Protein AF-A0A377JKM5-F1 (afdb_monomer)

pLDDT: mean 86.17, std 7.57, range [57.31, 95.38]

Secondary structure (DSSP, 8-state):
-B---HHHHHHHHTT---EEEEEE-SSS-EEEEEEEEEEEEEEEETTEEEEEEEEETTHHHHHH-EEEEEEPTT-BHHHHHHHHHTT-TTSEEEEE-----PBPSS-EEEEEEHHHHHHHHHHHTTEEEEEETTEEEEEETT--S-S-PEEEETTTTEEEEEEEETTEEEEEEE--TT--TT-EEEEE-SSGGG-EEEE-----EEE-TTT--EEE-

Solvent-accessible surface area (backbone atoms only — not comparable to full-atom values): 12436 Å² total; per-residue (Å²): 89,72,69,70,56,67,69,61,50,49,39,50,72,70,55,74,56,54,64,51,73,48,64,48,62,96,80,68,72,37,71,74,45,41,28,34,54,77,43,76,48,80,48,75,59,91,93,44,44,41,43,47,76,46,65,38,47,42,49,64,46,58,74,69,18,53,40,80,50,72,45,56,52,60,45,32,55,59,56,51,51,57,57,48,46,67,49,23,85,84,45,45,88,48,62,74,55,69,86,54,76,58,52,34,92,49,61,45,77,43,75,47,48,34,54,62,52,50,51,54,52,24,61,77,46,57,26,48,71,50,58,54,76,36,17,42,33,30,37,34,69,93,54,59,78,40,89,72,55,49,68,41,20,70,89,67,36,38,46,81,74,74,42,84,52,102,91,45,80,46,52,37,25,48,63,55,69,85,70,48,74,34,23,31,31,32,36,50,54,94,54,66,91,66,45,47,77,46,69,33,83,67,75,47,78,50,68,42,89,87,78,73,52,42,34,32,61

Organism: Haemophilus parainfluenzae (NCBI:txid729)

Mean predicted aligned error: 7.88 Å

Structure (mmCIF, N/CA/C/O backbone):
data_AF-A0A377JKM5-F1
#
_entry.id   AF-A0A377JKM5-F1
#
loop_
_atom_site.group_PDB
_atom_site.id
_atom_site.type_symbol
_atom_site.label_atom_id
_atom_site.label_alt_id
_atom_site.label_comp_id
_atom_site.label_asym_id
_atom_site.label_entity_id
_atom_site.label_seq_id
_atom_site.pdbx_PDB_ins_code
_atom_site.Cartn_x
_atom_site.Cartn_y
_atom_site.Cartn_z
_atom_site.occupancy
_atom_site.B_iso_or_equiv
_atom_site.auth_seq_id
_atom_site.auth_comp_id
_atom_site.auth_asym_id
_atom_site.auth_atom_id
_atom_site.pdbx_PDB_model_num
ATOM 1 N N . MET A 1 1 ? 21.347 3.610 -8.003 1.00 66.44 1 MET A N 1
ATOM 2 C CA . MET A 1 1 ? 21.739 4.832 -8.747 1.00 66.44 1 MET A CA 1
ATOM 3 C C . MET A 1 1 ? 23.241 4.822 -8.949 1.00 66.44 1 MET A C 1
ATOM 5 O O . MET A 1 1 ? 23.950 4.482 -8.006 1.00 66.44 1 MET A O 1
ATOM 9 N N . TRP A 1 2 ? 23.698 5.193 -10.143 1.00 60.84 2 TRP A N 1
ATOM 10 C CA . TRP A 1 2 ? 25.114 5.203 -10.512 1.00 60.84 2 TRP A CA 1
ATOM 11 C C . TRP A 1 2 ? 25.638 6.640 -10.577 1.00 60.84 2 TRP A C 1
ATOM 13 O O . TRP A 1 2 ? 24.962 7.512 -11.119 1.00 60.84 2 TRP A O 1
ATOM 23 N N . ASN A 1 3 ? 26.827 6.874 -10.016 1.00 58.19 3 ASN A N 1
ATOM 24 C CA . ASN A 1 3 ? 27.621 8.098 -10.196 1.00 58.19 3 ASN A CA 1
ATOM 25 C C . ASN A 1 3 ? 26.894 9.426 -9.894 1.00 58.19 3 ASN A C 1
ATOM 27 O O . ASN A 1 3 ? 27.039 10.410 -10.621 1.00 58.19 3 ASN A O 1
ATOM 31 N N . LEU A 1 4 ? 26.149 9.490 -8.781 1.00 68.50 4 LEU A N 1
ATOM 32 C CA . LEU A 1 4 ? 25.688 10.778 -8.248 1.00 68.50 4 LEU A CA 1
ATOM 33 C C . LEU A 1 4 ? 26.889 11.689 -7.935 1.00 68.50 4 LEU A C 1
ATOM 35 O O . LEU A 1 4 ? 27.938 11.222 -7.487 1.00 68.50 4 LEU A O 1
ATOM 39 N N . ASN A 1 5 ? 26.714 13.002 -8.102 1.00 75.75 5 ASN A N 1
ATOM 40 C CA . ASN A 1 5 ? 27.724 13.971 -7.676 1.00 75.75 5 ASN A CA 1
ATOM 41 C C . ASN A 1 5 ? 28.010 13.827 -6.164 1.00 75.75 5 ASN A C 1
ATOM 43 O O . ASN A 1 5 ? 27.102 13.571 -5.367 1.00 75.75 5 ASN A O 1
ATOM 47 N N . ARG A 1 6 ? 29.276 14.018 -5.777 1.00 72.75 6 ARG A N 1
ATOM 48 C CA . ARG A 1 6 ? 29.790 13.893 -4.406 1.00 72.75 6 ARG A CA 1
ATOM 49 C C . ARG A 1 6 ? 29.013 14.746 -3.407 1.00 72.75 6 ARG A C 1
ATOM 51 O O . ARG A 1 6 ? 28.772 14.281 -2.300 1.00 72.75 6 ARG A O 1
ATOM 58 N N . ASP A 1 7 ? 28.570 15.936 -3.802 1.00 77.06 7 ASP A N 1
ATOM 59 C CA . ASP A 1 7 ? 27.794 16.819 -2.923 1.00 77.06 7 ASP A CA 1
ATOM 60 C C . ASP A 1 7 ? 26.421 16.225 -2.579 1.00 77.06 7 ASP A C 1
ATOM 62 O O . ASP A 1 7 ? 26.041 16.181 -1.411 1.00 77.06 7 ASP A O 1
ATOM 66 N N . HIS A 1 8 ? 25.715 15.665 -3.565 1.00 75.94 8 HIS A N 1
ATOM 67 C CA . HIS A 1 8 ? 24.435 14.989 -3.334 1.00 75.94 8 HIS A CA 1
ATOM 68 C C . HIS A 1 8 ? 24.610 13.674 -2.565 1.00 75.94 8 HIS A C 1
ATOM 70 O O . HIS A 1 8 ? 23.781 13.335 -1.722 1.00 75.94 8 HIS A O 1
ATOM 76 N N . ILE A 1 9 ? 25.704 12.943 -2.812 1.00 72.88 9 ILE A N 1
ATOM 77 C CA . ILE A 1 9 ? 26.080 11.771 -2.009 1.00 72.88 9 ILE A CA 1
ATOM 78 C C . ILE A 1 9 ? 26.263 12.170 -0.543 1.00 72.88 9 ILE A C 1
ATOM 80 O O . ILE A 1 9 ? 25.699 11.524 0.339 1.00 72.88 9 ILE A O 1
ATOM 84 N N . ASN A 1 10 ? 27.008 13.244 -0.282 1.00 75.88 10 ASN A N 1
ATOM 85 C CA . ASN A 1 10 ? 27.261 13.719 1.072 1.00 75.88 10 ASN A CA 1
ATOM 86 C C . ASN A 1 10 ? 25.966 14.157 1.763 1.00 75.88 10 ASN A C 1
ATOM 88 O O . ASN A 1 10 ? 25.765 13.785 2.913 1.00 75.88 10 ASN A O 1
ATOM 92 N N . GLN A 1 11 ? 25.062 14.842 1.057 1.00 78.00 11 GLN A N 1
ATOM 93 C CA . GLN A 1 11 ? 23.746 15.239 1.580 1.00 78.00 11 GLN A CA 1
ATOM 94 C C . GLN A 1 11 ? 22.815 14.045 1.878 1.00 78.00 11 GLN A C 1
ATOM 96 O O . GLN A 1 11 ? 22.019 14.062 2.818 1.00 78.00 11 GLN A O 1
ATOM 101 N N . LEU A 1 12 ? 22.895 12.976 1.082 1.00 77.19 12 LEU A N 1
ATOM 102 C CA . LEU A 1 12 ? 22.153 11.736 1.335 1.00 77.19 12 LEU A CA 1
ATOM 103 C C . LEU A 1 12 ? 22.725 10.950 2.520 1.00 77.19 12 LEU A C 1
ATOM 105 O O . LEU A 1 12 ? 21.970 10.327 3.268 1.00 77.19 12 LEU A O 1
ATOM 109 N N . LEU A 1 13 ? 24.049 10.972 2.699 1.00 75.19 13 LEU A N 1
ATOM 110 C CA . LEU A 1 13 ? 24.725 10.338 3.832 1.00 75.19 13 LEU A CA 1
ATOM 111 C C . LEU A 1 13 ? 24.554 11.126 5.138 1.00 75.19 13 LEU A C 1
ATOM 113 O O . LEU A 1 13 ? 24.431 10.510 6.195 1.00 75.19 13 LEU A O 1
ATOM 117 N N . SER A 1 14 ? 24.504 12.460 5.077 1.00 78.56 14 SER A N 1
ATOM 118 C CA . SER A 1 14 ? 24.250 13.337 6.231 1.00 78.56 14 SER A CA 1
ATOM 119 C C . SER A 1 14 ? 22.798 13.292 6.721 1.00 78.56 14 SER A C 1
ATOM 121 O O . SER A 1 14 ? 22.494 13.877 7.758 1.00 78.56 14 SER A O 1
ATOM 123 N N . GLN A 1 15 ? 21.914 12.560 6.028 1.00 73.56 15 GLN A N 1
ATOM 124 C CA . GLN A 1 15 ? 20.472 12.480 6.301 1.00 73.56 15 GLN A CA 1
ATOM 125 C C . GLN A 1 15 ? 19.734 13.822 6.160 1.00 73.56 15 GLN A C 1
ATOM 127 O O . GLN A 1 15 ? 18.669 14.020 6.760 1.00 73.56 15 GLN A O 1
ATOM 132 N N . ASP A 1 16 ? 20.264 14.733 5.339 1.00 75.25 16 ASP A N 1
ATOM 133 C CA . ASP A 1 16 ? 19.591 15.997 5.023 1.00 75.25 16 ASP A CA 1
ATOM 134 C C . ASP A 1 16 ? 18.329 15.745 4.183 1.00 75.25 16 ASP A C 1
ATOM 136 O O . ASP A 1 16 ? 17.301 16.408 4.357 1.00 75.25 16 ASP A O 1
ATOM 140 N N . TYR A 1 17 ? 18.358 14.708 3.341 1.00 76.12 17 TYR A N 1
ATOM 141 C CA . TYR A 1 17 ? 17.184 14.197 2.640 1.00 76.12 17 TYR A CA 1
ATOM 142 C C . TYR A 1 17 ? 16.498 13.088 3.434 1.00 76.12 17 TYR A C 1
ATOM 144 O O . TYR A 1 17 ? 17.094 12.063 3.756 1.00 76.12 17 TYR A O 1
ATOM 152 N N . LYS A 1 18 ? 15.205 13.282 3.713 1.00 77.12 18 LYS A N 1
ATOM 153 C CA . LYS A 1 18 ? 14.391 12.341 4.505 1.00 77.12 18 LYS A CA 1
ATOM 154 C C . LYS A 1 18 ? 13.312 11.631 3.699 1.00 77.12 18 LYS A C 1
ATOM 156 O O . LYS A 1 18 ? 12.730 10.677 4.197 1.00 77.12 18 LYS A O 1
ATOM 161 N N . LYS A 1 19 ? 13.043 12.092 2.477 1.00 80.81 19 LYS A N 1
ATOM 162 C CA . LYS A 1 19 ? 11.979 11.584 1.611 1.00 80.81 19 LYS A CA 1
ATOM 163 C C . LYS A 1 19 ? 12.478 11.376 0.194 1.00 80.81 19 LYS A C 1
ATOM 165 O O . LYS A 1 19 ? 13.366 12.095 -0.257 1.00 80.81 19 LYS A O 1
ATOM 170 N N . VAL A 1 20 ? 11.854 10.435 -0.500 1.00 85.44 20 VAL A N 1
ATOM 171 C CA . VAL A 1 20 ? 12.037 10.207 -1.931 1.00 85.44 20 VAL A CA 1
ATOM 172 C C . VAL A 1 20 ? 10.674 10.025 -2.589 1.00 85.44 20 VAL A C 1
ATOM 174 O O . VAL A 1 20 ? 9.751 9.487 -1.975 1.00 85.44 20 VAL A O 1
ATOM 177 N N . ALA A 1 21 ? 10.562 10.467 -3.835 1.00 86.62 21 ALA A N 1
ATOM 178 C CA . ALA A 1 21 ? 9.456 10.141 -4.719 1.00 86.62 21 ALA A CA 1
ATOM 179 C C . ALA A 1 21 ? 10.026 9.567 -6.018 1.00 86.62 21 ALA A C 1
ATOM 181 O O . ALA A 1 21 ? 11.055 10.043 -6.506 1.00 86.62 21 ALA A O 1
ATOM 182 N N . LEU A 1 22 ? 9.378 8.536 -6.550 1.00 86.94 22 LEU A N 1
ATOM 183 C CA . LEU A 1 22 ? 9.736 7.898 -7.807 1.00 86.94 22 LEU A CA 1
ATOM 184 C C . LEU A 1 22 ? 8.598 8.103 -8.802 1.00 86.94 22 LEU A C 1
ATOM 186 O O . LEU A 1 22 ? 7.484 7.619 -8.592 1.00 86.94 22 LEU A O 1
ATOM 190 N N . SER A 1 23 ? 8.917 8.789 -9.896 1.00 87.94 23 SER A N 1
ATOM 191 C CA . SER A 1 23 ? 8.019 8.967 -11.031 1.00 87.94 23 SER A CA 1
ATOM 192 C C . SER A 1 23 ? 8.583 8.283 -12.261 1.00 87.94 23 SER A C 1
ATOM 194 O O . SER A 1 23 ? 9.760 8.443 -12.579 1.00 87.94 23 SER A O 1
ATOM 196 N N . VAL A 1 24 ? 7.736 7.522 -12.943 1.00 86.44 24 VAL A N 1
ATOM 197 C CA . VAL A 1 24 ? 8.099 6.712 -14.106 1.00 86.44 24 VAL A CA 1
ATOM 198 C C . VAL A 1 24 ? 7.005 6.785 -15.166 1.00 86.44 24 VAL A C 1
ATOM 200 O O . VAL A 1 24 ? 5.847 7.079 -14.872 1.00 86.44 24 VAL A O 1
ATOM 203 N N . GLY A 1 25 ? 7.378 6.520 -16.412 1.00 83.25 25 GLY A N 1
ATOM 204 C CA . GLY A 1 25 ? 6.456 6.466 -17.537 1.00 83.25 25 GLY A CA 1
ATOM 205 C C . GLY A 1 25 ? 7.200 6.489 -18.865 1.00 83.25 25 GLY A C 1
ATOM 206 O O . GLY A 1 25 ? 8.335 6.954 -18.937 1.00 83.25 25 GLY A O 1
ATOM 207 N N . TYR A 1 26 ? 6.562 5.969 -19.911 1.00 79.19 26 TYR A N 1
ATOM 208 C CA . TYR A 1 26 ? 7.154 5.887 -21.251 1.00 79.19 26 TYR A CA 1
ATOM 209 C C . TYR A 1 26 ? 7.055 7.202 -22.047 1.00 79.19 26 TYR A C 1
ATOM 211 O O . TYR A 1 26 ? 7.769 7.376 -23.029 1.00 79.19 26 TYR A O 1
ATOM 219 N N . GLY A 1 27 ? 6.198 8.137 -21.622 1.00 81.06 27 GLY A N 1
ATOM 220 C CA . GLY A 1 27 ? 6.054 9.464 -22.232 1.00 81.06 27 GLY A CA 1
ATOM 221 C C . GLY A 1 27 ? 5.711 10.525 -21.191 1.00 81.06 27 GLY A C 1
ATOM 222 O O . GLY A 1 27 ? 6.479 11.458 -20.978 1.00 81.06 27 GLY A O 1
ATOM 223 N N . GLU A 1 28 ? 4.597 10.338 -20.480 1.00 83.75 28 GLU A N 1
ATOM 224 C CA . GLU A 1 28 ? 4.266 11.135 -19.296 1.00 83.75 28 GLU A CA 1
ATOM 225 C C . GLU A 1 28 ? 4.720 10.422 -18.025 1.00 83.75 28 GLU A C 1
ATOM 227 O O . GLU A 1 28 ? 4.421 9.244 -17.820 1.00 83.75 28 GLU A O 1
ATOM 232 N N . LEU A 1 29 ? 5.431 11.143 -17.157 1.00 85.38 29 LEU A N 1
ATOM 233 C CA . LEU A 1 29 ? 5.849 10.626 -15.859 1.00 85.38 29 LEU A CA 1
ATOM 234 C C . LEU A 1 29 ? 4.683 10.676 -14.872 1.00 85.38 29 LEU A C 1
ATOM 236 O O . LEU A 1 29 ? 4.095 11.734 -14.644 1.00 85.38 29 LEU A O 1
ATOM 240 N N . ARG A 1 30 ? 4.405 9.546 -14.224 1.00 85.38 30 ARG A N 1
ATOM 241 C CA . ARG A 1 30 ? 3.486 9.455 -13.086 1.00 85.38 30 ARG A CA 1
ATOM 242 C C . ARG A 1 30 ? 4.231 8.951 -11.863 1.00 85.38 30 ARG A C 1
ATOM 244 O O . ARG A 1 30 ? 5.094 8.083 -11.975 1.00 85.38 30 ARG A O 1
ATOM 251 N N . GLN A 1 31 ? 3.910 9.511 -10.703 1.00 86.19 31 GLN A N 1
ATOM 252 C CA . GLN A 1 31 ? 4.476 9.053 -9.440 1.00 86.19 31 GLN A CA 1
ATOM 253 C C . GLN A 1 31 ? 3.887 7.685 -9.091 1.00 86.19 31 GLN A C 1
ATOM 255 O O . GLN A 1 31 ? 2.671 7.556 -9.022 1.00 86.19 31 GLN A O 1
ATOM 260 N N . ILE A 1 32 ? 4.750 6.692 -8.874 1.00 85.50 32 ILE A N 1
ATOM 261 C CA . ILE A 1 32 ? 4.362 5.329 -8.462 1.00 85.50 32 ILE A CA 1
ATOM 262 C C . ILE A 1 32 ? 4.750 5.018 -7.014 1.00 85.50 32 ILE A C 1
ATOM 264 O O . ILE A 1 32 ? 4.415 3.961 -6.492 1.00 85.50 32 ILE A O 1
ATOM 268 N N . TYR A 1 33 ? 5.534 5.899 -6.388 1.00 84.50 33 TYR A N 1
ATOM 269 C CA . TYR A 1 33 ? 5.958 5.744 -5.005 1.00 84.50 33 TYR A CA 1
ATOM 270 C C . TYR A 1 33 ? 6.359 7.090 -4.408 1.00 84.50 33 TYR A C 1
ATOM 272 O O . TYR A 1 33 ? 7.112 7.850 -5.024 1.00 84.50 33 TYR A O 1
ATOM 280 N N . ALA A 1 34 ? 5.949 7.342 -3.170 1.00 84.81 34 ALA A N 1
ATOM 281 C CA . ALA A 1 34 ? 6.565 8.335 -2.301 1.00 84.81 34 ALA A CA 1
ATOM 282 C C . ALA A 1 34 ? 6.698 7.797 -0.874 1.00 84.81 34 ALA A C 1
ATOM 284 O O . ALA A 1 34 ? 5.786 7.169 -0.348 1.00 84.81 34 ALA A O 1
ATOM 285 N N . GLY A 1 35 ? 7.826 8.070 -0.219 1.00 82.06 35 GLY A N 1
ATOM 286 C CA . GLY A 1 35 ? 8.040 7.605 1.149 1.00 82.06 35 GLY A CA 1
ATOM 287 C C . GLY A 1 35 ? 9.281 8.178 1.816 1.00 82.06 35 GLY A C 1
ATOM 288 O O . GLY A 1 35 ? 9.994 9.011 1.250 1.00 82.06 35 GLY A O 1
ATOM 289 N N . ASP A 1 36 ? 9.532 7.730 3.044 1.00 83.25 36 ASP A N 1
ATOM 290 C CA . ASP A 1 36 ? 10.696 8.143 3.820 1.00 83.25 36 ASP A CA 1
ATOM 291 C C . ASP A 1 36 ? 11.914 7.275 3.458 1.00 83.25 36 ASP A C 1
ATOM 293 O O . ASP A 1 36 ? 11.801 6.060 3.260 1.00 83.25 36 ASP A O 1
ATOM 297 N N . ILE A 1 37 ? 13.097 7.890 3.395 1.00 85.75 37 ILE A N 1
ATOM 298 C CA . ILE A 1 37 ? 14.365 7.169 3.226 1.00 85.75 37 ILE A CA 1
ATOM 299 C C . ILE A 1 37 ? 14.728 6.563 4.582 1.00 85.75 37 ILE A C 1
ATOM 301 O O . ILE A 1 37 ? 14.973 7.287 5.548 1.00 85.75 37 ILE A O 1
ATOM 305 N N . THR A 1 38 ? 14.758 5.234 4.672 1.00 82.56 38 THR A N 1
ATOM 306 C CA . THR A 1 38 ? 15.074 4.524 5.921 1.00 82.56 38 THR A CA 1
ATOM 307 C C . THR A 1 38 ? 16.546 4.159 6.016 1.00 82.56 38 THR A C 1
ATOM 309 O O . THR A 1 38 ? 17.098 4.107 7.116 1.00 82.56 38 THR A O 1
ATOM 312 N N . LYS A 1 39 ? 17.198 3.895 4.878 1.00 83.94 39 LYS A N 1
ATOM 313 C CA . LYS A 1 39 ? 18.618 3.554 4.846 1.00 83.94 39 LYS A CA 1
ATOM 314 C C . LYS A 1 39 ? 19.263 3.988 3.540 1.00 83.94 39 LYS A C 1
ATOM 316 O O . LYS A 1 39 ? 18.742 3.726 2.462 1.00 83.94 39 LYS A O 1
ATOM 321 N N . THR A 1 40 ? 20.454 4.555 3.659 1.00 85.81 40 THR A N 1
ATOM 322 C CA . THR A 1 40 ? 21.322 4.911 2.536 1.00 85.81 40 THR A CA 1
ATOM 323 C C . THR A 1 40 ? 22.567 4.035 2.599 1.00 85.81 40 THR A C 1
ATOM 325 O O . THR A 1 40 ? 23.220 3.964 3.642 1.00 85.81 40 THR A O 1
ATOM 328 N N . ARG A 1 41 ? 22.904 3.343 1.508 1.00 85.25 41 ARG A N 1
ATOM 329 C CA . ARG A 1 41 ? 24.139 2.555 1.389 1.00 85.25 41 ARG A CA 1
ATOM 330 C C . ARG A 1 41 ? 24.892 2.951 0.132 1.00 85.25 41 ARG A C 1
ATOM 332 O O . ARG A 1 41 ? 24.286 3.105 -0.925 1.00 85.25 41 ARG A O 1
ATOM 339 N N . ILE A 1 42 ? 26.210 3.050 0.244 1.00 83.50 42 ILE A N 1
ATOM 340 C CA . ILE A 1 42 ? 27.098 3.284 -0.893 1.00 83.50 42 ILE A CA 1
ATOM 341 C C . ILE A 1 42 ? 28.116 2.167 -0.932 1.00 83.50 42 ILE A C 1
ATOM 343 O O . ILE A 1 42 ? 28.734 1.846 0.082 1.00 83.50 42 ILE A O 1
ATOM 347 N N . GLN A 1 43 ? 28.263 1.576 -2.106 1.00 85.38 43 GLN A N 1
ATOM 348 C CA . GLN A 1 43 ? 29.247 0.546 -2.378 1.00 85.38 43 GLN A CA 1
ATOM 349 C C . GLN A 1 43 ? 30.052 0.967 -3.598 1.00 85.38 43 GLN A C 1
ATOM 351 O O . GLN A 1 43 ? 29.537 1.637 -4.491 1.00 85.38 43 GLN A O 1
ATOM 356 N N . ARG A 1 44 ? 31.336 0.625 -3.609 1.00 82.81 44 ARG A N 1
ATOM 357 C CA . ARG A 1 44 ? 32.194 0.851 -4.768 1.00 82.81 44 ARG A CA 1
ATOM 358 C C . ARG A 1 44 ? 32.264 -0.444 -5.562 1.00 82.81 44 ARG A C 1
ATOM 360 O O . ARG A 1 44 ? 32.722 -1.450 -5.026 1.00 82.81 44 ARG A O 1
ATOM 367 N N . GLU A 1 45 ? 31.858 -0.394 -6.821 1.00 84.06 45 GLU A N 1
ATOM 368 C CA . GLU A 1 45 ? 31.944 -1.510 -7.759 1.00 84.06 45 GLU A CA 1
ATOM 369 C C . GLU A 1 45 ? 32.927 -1.128 -8.869 1.00 84.06 45 GLU A C 1
ATOM 371 O O . GLU A 1 45 ? 32.635 -0.340 -9.762 1.00 84.06 45 GLU A O 1
ATOM 376 N N . GLY A 1 46 ? 34.163 -1.626 -8.757 1.00 84.62 46 GLY A N 1
ATOM 377 C CA . GLY A 1 46 ? 35.251 -1.259 -9.663 1.00 84.62 46 GLY A CA 1
ATOM 378 C C . GLY A 1 46 ? 35.614 0.232 -9.588 1.00 84.62 46 GLY A C 1
ATOM 379 O O .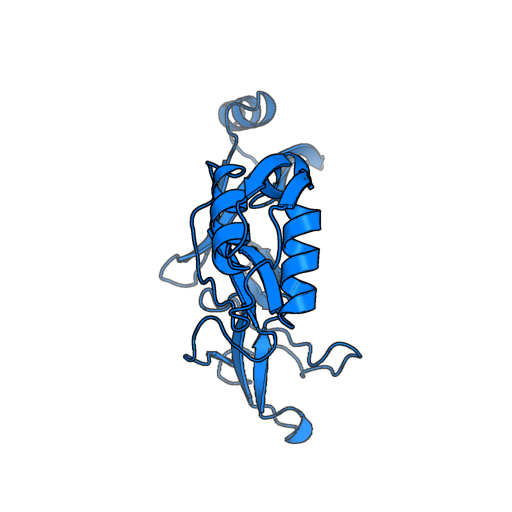 GLY A 1 46 ? 36.147 0.717 -8.579 1.00 84.62 46 GLY A O 1
ATOM 380 N N . LEU A 1 47 ? 35.377 0.950 -10.687 1.00 80.69 47 LEU A N 1
ATOM 381 C CA . LEU A 1 47 ? 35.597 2.398 -10.788 1.00 80.69 47 LEU A CA 1
ATOM 382 C C . LEU A 1 47 ? 34.355 3.217 -10.421 1.00 80.69 47 LEU A C 1
ATOM 384 O O . LEU A 1 47 ? 34.481 4.421 -10.201 1.00 80.69 47 LEU A O 1
ATOM 388 N N . ASP A 1 48 ? 33.200 2.570 -10.298 1.00 78.56 48 ASP A N 1
ATOM 389 C CA . ASP A 1 48 ? 31.921 3.227 -10.088 1.00 78.56 48 ASP A CA 1
ATOM 390 C C . ASP A 1 48 ? 31.469 3.171 -8.626 1.00 78.56 48 ASP A C 1
ATOM 392 O O . ASP A 1 48 ? 31.870 2.309 -7.835 1.00 78.56 48 ASP A O 1
ATOM 396 N N . PHE A 1 49 ? 30.596 4.112 -8.266 1.00 77.69 49 PHE A N 1
ATOM 397 C CA . PHE A 1 49 ? 29.904 4.121 -6.981 1.00 77.69 49 PHE A CA 1
ATOM 398 C C . PHE A 1 49 ? 28.417 3.817 -7.175 1.00 77.69 49 PHE A C 1
ATOM 400 O O . PHE A 1 49 ? 27.707 4.528 -7.893 1.00 77.69 49 PHE A O 1
ATOM 407 N N . VAL A 1 50 ? 27.944 2.792 -6.467 1.00 81.50 50 VAL A N 1
ATOM 408 C CA . VAL A 1 50 ? 26.552 2.346 -6.444 1.00 81.50 50 VAL A CA 1
ATOM 409 C C . VAL A 1 50 ? 25.888 2.825 -5.162 1.00 81.50 50 VAL A C 1
ATOM 411 O O . VAL A 1 50 ? 26.218 2.393 -4.056 1.00 81.50 50 VAL A O 1
ATOM 414 N N . LEU A 1 51 ? 24.914 3.718 -5.320 1.00 82.81 51 LEU A N 1
ATOM 415 C CA . LEU A 1 51 ? 24.044 4.186 -4.248 1.00 82.81 51 LEU A CA 1
ATOM 416 C C . LEU A 1 51 ? 22.755 3.356 -4.223 1.00 82.81 51 LEU A C 1
ATOM 418 O O . LEU A 1 51 ? 22.015 3.314 -5.214 1.00 82.81 51 LEU A O 1
ATOM 422 N N . THR A 1 52 ? 22.467 2.762 -3.066 1.00 85.38 52 THR A N 1
ATOM 423 C CA . THR A 1 52 ? 21.221 2.047 -2.760 1.00 85.38 52 THR A CA 1
ATOM 424 C C . THR A 1 52 ? 20.452 2.794 -1.676 1.00 85.38 52 THR A C 1
ATOM 426 O O . THR A 1 52 ? 20.987 3.042 -0.593 1.00 85.38 52 THR A O 1
ATOM 429 N N . LEU A 1 53 ? 19.194 3.130 -1.963 1.00 84.81 53 LEU A N 1
ATOM 430 C CA . LEU A 1 53 ? 18.264 3.71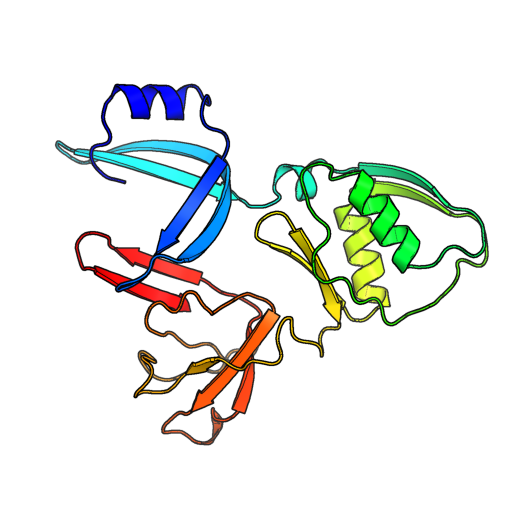6 -1.002 1.00 84.81 53 LEU A CA 1
ATOM 431 C C . LEU A 1 53 ? 17.200 2.678 -0.659 1.00 84.81 53 LEU A C 1
ATOM 433 O O . LEU A 1 53 ? 16.465 2.232 -1.535 1.00 84.81 53 LEU A O 1
ATOM 437 N N . GLU A 1 54 ? 17.112 2.306 0.611 1.00 85.69 54 GLU A N 1
ATOM 438 C CA . GLU A 1 54 ? 15.961 1.578 1.138 1.00 85.69 54 GLU A CA 1
ATOM 439 C C . GLU A 1 54 ? 14.979 2.618 1.665 1.00 85.69 54 GLU A C 1
ATOM 441 O O . GLU A 1 54 ? 15.348 3.489 2.463 1.00 85.69 54 GLU A O 1
ATOM 446 N N . CYS A 1 55 ? 13.742 2.539 1.190 1.00 83.75 55 CYS A N 1
ATOM 447 C CA . CYS A 1 55 ? 12.700 3.498 1.511 1.00 83.75 55 CYS A CA 1
ATOM 448 C C . CYS A 1 55 ? 11.452 2.746 1.968 1.00 83.75 55 CYS A C 1
ATOM 450 O O . CYS A 1 55 ? 11.211 1.615 1.549 1.00 83.75 55 CYS A O 1
ATOM 452 N N . SER A 1 56 ? 10.664 3.378 2.828 1.00 80.25 56 SER A N 1
ATOM 453 C CA . SER A 1 56 ? 9.372 2.853 3.250 1.00 80.25 56 SER A CA 1
ATOM 454 C C . SER A 1 56 ? 8.385 4.000 3.360 1.00 80.25 56 SER A C 1
ATOM 456 O O . SER A 1 56 ? 8.659 5.015 4.004 1.00 80.25 56 SER A O 1
ATOM 458 N N . ASP A 1 57 ? 7.208 3.816 2.777 1.00 75.31 57 ASP A N 1
ATOM 459 C CA . ASP A 1 57 ? 6.094 4.715 3.025 1.00 75.31 57 ASP A CA 1
ATOM 460 C C . ASP A 1 57 ? 5.487 4.432 4.404 1.00 75.31 57 ASP A C 1
ATOM 462 O O . ASP A 1 57 ? 5.491 3.299 4.896 1.00 75.31 57 ASP A O 1
ATOM 466 N N . GLY A 1 58 ? 5.049 5.491 5.080 1.00 68.94 58 GLY A N 1
ATOM 467 C CA . GLY A 1 58 ? 4.388 5.406 6.373 1.00 68.94 58 GLY A CA 1
ATOM 468 C C . GLY A 1 58 ? 5.228 4.793 7.494 1.00 68.94 58 GLY A C 1
ATOM 469 O O . GLY A 1 58 ? 4.659 4.497 8.538 1.00 68.94 58 GLY A O 1
ATOM 470 N N . HIS A 1 59 ? 6.548 4.607 7.352 1.00 74.31 59 HIS A N 1
ATOM 471 C CA . HIS A 1 59 ? 7.359 3.843 8.312 1.00 74.31 59 HIS A CA 1
ATOM 472 C C . HIS A 1 59 ? 7.243 4.369 9.745 1.00 74.31 59 HIS A C 1
ATOM 474 O O . HIS A 1 59 ? 6.976 3.603 10.673 1.00 74.31 59 HIS A O 1
ATOM 480 N N . GLN A 1 60 ? 7.400 5.684 9.936 1.00 74.94 60 GLN A N 1
ATOM 481 C CA . GLN A 1 60 ? 7.250 6.310 11.254 1.00 74.94 60 GLN A CA 1
ATOM 482 C C . GLN A 1 60 ? 5.824 6.148 11.787 1.00 74.94 60 GLN A C 1
ATOM 484 O O . GLN A 1 60 ? 5.628 5.800 12.950 1.00 74.94 60 GLN A O 1
ATOM 489 N N . ALA A 1 61 ? 4.821 6.352 10.933 1.00 78.56 61 ALA A N 1
ATOM 490 C CA . ALA A 1 61 ? 3.422 6.198 11.305 1.00 78.56 61 ALA A CA 1
ATOM 491 C C . ALA A 1 61 ? 3.078 4.744 11.656 1.00 78.56 61 ALA A C 1
ATOM 493 O O . ALA A 1 61 ? 2.367 4.501 12.619 1.00 78.56 61 ALA A O 1
ATOM 494 N N . TYR A 1 62 ? 3.630 3.765 10.954 1.00 82.00 62 TYR A N 1
ATOM 495 C CA . TYR A 1 62 ? 3.398 2.352 11.208 1.00 82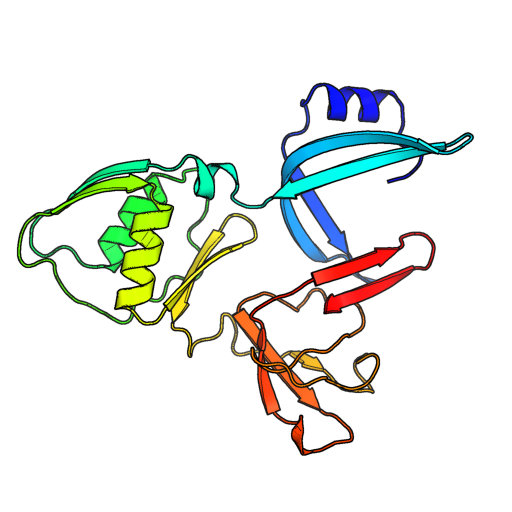.00 62 TYR A CA 1
ATOM 496 C C . TYR A 1 62 ? 4.112 1.871 12.479 1.00 82.00 62 TYR A C 1
ATOM 498 O O . TYR A 1 62 ? 3.523 1.149 13.282 1.00 82.00 62 TYR A O 1
ATOM 506 N N . THR A 1 63 ? 5.370 2.275 12.688 1.00 81.44 63 THR A N 1
ATOM 507 C CA . THR A 1 63 ? 6.223 1.740 13.767 1.00 81.44 63 THR A CA 1
ATOM 508 C C . THR A 1 63 ? 6.145 2.520 15.078 1.00 81.44 63 THR A C 1
ATOM 510 O O . THR A 1 63 ? 6.250 1.911 16.141 1.00 81.44 63 THR A O 1
ATOM 513 N N . GLN A 1 64 ? 5.957 3.842 15.029 1.00 85.31 64 GLN A N 1
ATOM 514 C CA . GLN A 1 64 ? 6.078 4.720 16.202 1.00 85.31 64 GLN A CA 1
ATOM 515 C C . GLN A 1 64 ? 4.735 5.268 16.702 1.00 85.31 64 GLN A C 1
ATOM 517 O O . GLN A 1 64 ? 4.674 5.810 17.808 1.00 85.31 64 GLN A O 1
ATOM 522 N N . SER A 1 65 ? 3.649 5.140 15.930 1.00 88.62 65 SER A N 1
ATOM 523 C CA . SER A 1 65 ? 2.345 5.659 16.351 1.00 88.62 65 SER A CA 1
ATOM 524 C C . SER A 1 65 ? 1.753 4.849 17.505 1.00 88.62 65 SER A C 1
ATOM 526 O O . SER A 1 65 ? 1.697 3.612 17.504 1.00 88.62 65 SER A O 1
ATOM 528 N N . ARG A 1 66 ? 1.296 5.570 18.531 1.00 93.81 66 ARG A N 1
ATOM 529 C CA . ARG A 1 66 ? 0.781 4.969 19.759 1.00 93.81 66 ARG A CA 1
ATOM 530 C C . ARG A 1 66 ? -0.429 5.739 20.263 1.00 93.81 66 ARG A C 1
ATOM 532 O O . ARG A 1 66 ? -0.334 6.924 20.575 1.00 93.81 66 ARG A O 1
ATOM 539 N N . ALA A 1 67 ? -1.547 5.044 20.419 1.00 92.94 67 ALA A N 1
ATOM 540 C CA . ALA A 1 67 ? -2.760 5.609 20.986 1.00 92.94 67 ALA A CA 1
ATOM 541 C C . ALA A 1 67 ? -2.656 5.698 22.516 1.00 92.94 67 ALA A C 1
ATOM 543 O O . ALA A 1 67 ? -2.134 4.783 23.166 1.00 92.94 67 ALA A O 1
ATOM 544 N N . LYS A 1 68 ? -3.149 6.807 23.079 1.00 92.56 68 LYS A N 1
ATOM 545 C CA . LYS A 1 68 ? -3.314 7.047 24.525 1.00 92.56 68 LYS A CA 1
ATOM 546 C C . LYS A 1 68 ? -4.556 7.910 24.777 1.00 92.56 68 LYS A C 1
ATOM 548 O O . LYS A 1 68 ? -4.465 8.995 25.339 1.00 92.56 68 LYS A O 1
ATOM 553 N N . THR A 1 69 ? -5.703 7.464 24.290 1.00 92.31 69 THR A N 1
ATOM 554 C CA . THR A 1 69 ? -6.948 8.249 24.290 1.00 92.31 69 THR A CA 1
ATOM 555 C C . THR A 1 69 ? -8.106 7.404 24.796 1.00 92.31 69 THR A C 1
ATOM 557 O O . THR A 1 69 ? -8.070 6.174 24.722 1.00 92.31 69 THR A O 1
ATOM 560 N N . THR A 1 70 ? -9.132 8.052 25.333 1.00 92.69 70 THR A N 1
ATOM 561 C CA . THR A 1 70 ? -10.298 7.379 25.906 1.00 92.69 70 THR A CA 1
ATOM 562 C C . THR A 1 70 ? -11.540 7.807 25.153 1.00 92.69 70 THR A C 1
ATOM 564 O O . THR A 1 70 ? -11.881 8.986 25.114 1.00 92.69 70 THR A O 1
ATOM 567 N N . LEU A 1 71 ? -12.245 6.831 24.591 1.00 92.69 71 LEU A N 1
ATOM 568 C CA . LEU A 1 71 ? -13.504 7.049 23.896 1.00 92.69 71 LEU A CA 1
ATOM 569 C C . LEU A 1 71 ? -14.677 6.794 24.836 1.00 92.69 71 LEU A C 1
ATOM 571 O O . LEU A 1 71 ? -14.664 5.860 25.644 1.00 92.69 71 LEU A O 1
ATOM 575 N N . LYS A 1 72 ? -15.710 7.630 24.719 1.00 93.06 72 LYS A N 1
ATOM 576 C CA . LYS A 1 72 ? -16.956 7.483 25.476 1.00 93.06 72 LYS A CA 1
ATOM 577 C C . LYS A 1 72 ? -17.776 6.300 24.951 1.00 93.06 72 LYS A C 1
ATOM 579 O O . LYS A 1 72 ? -17.554 5.803 23.846 1.00 93.06 72 LYS A O 1
ATOM 584 N N . ALA A 1 73 ? -18.742 5.856 25.755 1.00 91.88 73 ALA A N 1
ATOM 585 C CA . ALA A 1 73 ? -19.757 4.918 25.285 1.00 91.88 73 ALA A CA 1
ATOM 586 C C . ALA A 1 73 ? -20.477 5.495 24.053 1.00 91.88 73 ALA A C 1
ATOM 588 O O . ALA A 1 73 ? -20.644 6.708 23.935 1.00 91.88 73 ALA A O 1
ATOM 589 N N . GLY A 1 74 ? -20.880 4.624 23.133 1.00 90.88 74 GLY A N 1
ATOM 590 C CA . GLY A 1 74 ? -21.527 5.014 21.884 1.00 90.88 74 GLY A CA 1
ATOM 591 C C . GLY A 1 74 ? -20.572 5.286 20.719 1.00 90.88 74 GLY A C 1
ATOM 592 O O . GLY A 1 74 ? -21.053 5.397 19.592 1.00 90.88 74 GLY A O 1
ATOM 593 N N . ALA A 1 75 ? -19.255 5.357 20.952 1.00 92.12 75 ALA A N 1
ATOM 594 C CA . ALA A 1 75 ? -18.300 5.611 19.876 1.00 92.12 75 ALA A CA 1
ATOM 595 C C . ALA A 1 75 ? -18.248 4.458 18.860 1.00 92.12 75 ALA A C 1
ATOM 597 O O . ALA A 1 75 ? -18.366 3.289 19.240 1.00 92.12 75 ALA A O 1
ATOM 598 N N . THR A 1 76 ? -18.095 4.786 17.577 1.00 93.69 76 THR A N 1
ATOM 599 C CA . THR A 1 76 ? -18.089 3.813 16.470 1.00 93.69 76 THR A CA 1
ATOM 600 C C . THR A 1 76 ? -16.678 3.360 16.105 1.00 93.69 76 THR A C 1
ATOM 602 O O . THR A 1 76 ? -15.697 4.040 16.409 1.00 93.69 76 THR A O 1
ATOM 605 N N . ASP A 1 77 ? -16.562 2.236 15.392 1.00 92.06 77 ASP A N 1
ATOM 606 C CA . ASP A 1 77 ? -15.278 1.790 14.831 1.00 92.06 77 ASP A CA 1
ATOM 607 C C . ASP A 1 77 ? -14.672 2.854 13.882 1.00 92.06 77 ASP A C 1
ATOM 609 O O . ASP A 1 77 ? -13.458 3.046 13.883 1.00 92.06 77 ASP A O 1
ATOM 613 N N . LYS A 1 78 ? -15.505 3.636 13.174 1.00 92.19 78 LYS A N 1
ATOM 614 C CA . LYS A 1 78 ? -15.057 4.799 12.386 1.00 92.19 78 LYS A CA 1
ATOM 615 C C . LYS A 1 78 ? -14.373 5.864 13.241 1.00 92.19 78 LYS A C 1
ATOM 617 O O . LYS A 1 78 ? -13.261 6.273 12.927 1.00 92.19 78 LYS A O 1
ATOM 622 N N . GLN A 1 79 ? -14.984 6.247 14.359 1.00 91.94 79 GLN A N 1
ATOM 623 C CA . GLN A 1 79 ? -14.386 7.214 15.284 1.00 91.94 79 GLN A CA 1
ATOM 624 C C . GLN A 1 79 ? -13.101 6.684 15.928 1.00 91.94 79 GLN A C 1
ATOM 626 O O . GLN A 1 79 ? -12.193 7.460 16.210 1.00 91.94 79 GLN A O 1
ATOM 631 N N . ILE A 1 80 ? -12.996 5.366 16.143 1.00 93.06 80 ILE A N 1
ATOM 632 C CA . ILE A 1 80 ? -11.740 4.746 16.582 1.00 93.06 80 ILE A CA 1
ATOM 633 C C . ILE A 1 80 ? -10.649 4.977 15.531 1.00 93.06 80 ILE A C 1
ATOM 635 O O . ILE A 1 80 ? -9.568 5.430 15.891 1.00 93.06 80 ILE A O 1
ATOM 639 N N . VAL A 1 81 ? -10.914 4.692 14.253 1.00 93.38 81 VAL A N 1
ATOM 640 C CA . VAL A 1 81 ? -9.930 4.882 13.172 1.00 93.38 81 VAL A CA 1
ATOM 641 C C . VAL A 1 81 ? -9.551 6.357 13.008 1.00 93.38 81 VAL A C 1
ATOM 643 O O . VAL A 1 81 ? -8.363 6.663 12.946 1.00 93.38 81 VAL A O 1
ATOM 646 N N . GLU A 1 82 ? -10.518 7.275 13.038 1.00 92.19 82 GLU A N 1
ATOM 647 C CA . GLU A 1 82 ? -10.271 8.727 12.992 1.00 92.19 82 GLU A CA 1
ATOM 648 C C . GLU A 1 82 ? -9.386 9.203 14.154 1.00 92.19 82 GLU A C 1
ATOM 650 O O . GLU A 1 82 ? -8.490 10.027 13.979 1.00 92.19 82 GLU A O 1
ATOM 655 N N . GLU A 1 83 ? -9.598 8.667 15.354 1.00 92.62 83 GLU A N 1
ATOM 656 C CA . GLU A 1 83 ? -8.780 8.999 16.516 1.00 92.62 83 GLU A CA 1
ATOM 657 C C . GLU A 1 83 ? -7.359 8.416 16.403 1.00 92.62 83 GLU A C 1
ATOM 659 O O . GLU A 1 83 ? -6.385 9.072 16.774 1.00 92.62 83 GLU A O 1
ATOM 664 N N . LEU A 1 84 ? -7.210 7.213 15.837 1.00 92.50 84 LEU A N 1
ATOM 665 C CA . LEU A 1 84 ? -5.896 6.639 15.533 1.00 92.50 84 LEU A CA 1
ATOM 666 C C . LEU A 1 84 ? -5.167 7.438 14.448 1.00 92.50 84 LEU A C 1
ATOM 668 O O . LEU A 1 84 ? -3.953 7.610 14.557 1.00 92.50 84 LEU A O 1
ATOM 672 N N . GLN A 1 85 ? -5.877 7.993 13.463 1.00 91.81 85 GLN A N 1
ATOM 673 C CA . GLN A 1 85 ? -5.2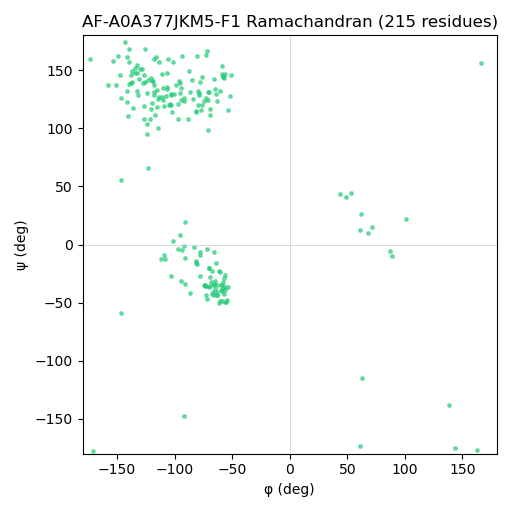90 8.852 12.431 1.00 91.81 85 GLN A CA 1
ATOM 674 C C . GLN A 1 85 ? -4.575 10.066 13.036 1.00 91.81 85 GLN A C 1
ATOM 676 O O . GLN A 1 85 ? -3.483 10.422 12.599 1.00 91.81 85 GLN A O 1
ATOM 681 N N . LYS A 1 86 ? -5.117 10.657 14.110 1.00 91.31 86 LYS A N 1
ATOM 682 C CA . LYS A 1 86 ? -4.480 11.789 14.814 1.00 91.31 86 LYS A CA 1
ATOM 683 C C . LYS A 1 86 ? -3.111 11.440 15.402 1.00 91.31 86 LYS A C 1
ATOM 685 O O . LYS A 1 86 ? -2.288 12.326 15.612 1.00 91.31 86 LYS A O 1
ATOM 690 N N . THR A 1 87 ? -2.845 10.157 15.655 1.00 91.00 87 THR A N 1
ATOM 691 C CA . THR A 1 87 ? -1.531 9.680 16.120 1.00 91.00 87 THR A CA 1
ATOM 692 C C . THR A 1 87 ? -0.493 9.578 14.994 1.00 91.00 87 THR A C 1
ATOM 694 O O . THR A 1 87 ? 0.678 9.321 15.266 1.00 91.00 87 THR A O 1
ATOM 697 N N . MET A 1 88 ? -0.907 9.797 13.742 1.00 89.38 88 MET A N 1
ATOM 698 C CA . MET A 1 88 ? -0.100 9.709 12.524 1.00 89.38 88 MET A CA 1
ATOM 699 C C . MET A 1 88 ? -0.150 11.044 11.749 1.00 89.38 88 MET A C 1
ATOM 701 O O . MET A 1 88 ? -0.657 11.090 10.634 1.00 89.38 88 MET A O 1
ATOM 705 N N . PRO A 1 89 ? 0.391 12.154 12.291 1.00 84.88 89 PRO A N 1
ATOM 706 C CA . PRO A 1 89 ? 0.166 13.512 11.767 1.00 84.88 89 PRO A CA 1
ATOM 707 C C . PRO A 1 89 ? 0.710 13.770 10.352 1.00 84.88 89 PRO A C 1
ATOM 709 O O . PRO A 1 89 ? 0.348 14.761 9.727 1.00 84.88 89 PRO A O 1
ATOM 712 N N . LYS A 1 90 ? 1.601 12.908 9.850 1.00 84.06 90 LYS A N 1
ATOM 713 C CA . LYS A 1 90 ? 2.154 12.986 8.488 1.00 84.06 90 LYS A CA 1
ATOM 714 C C . LYS A 1 90 ? 1.390 12.132 7.473 1.00 84.06 90 LYS A C 1
ATOM 716 O O . LYS A 1 90 ? 1.748 12.163 6.302 1.00 84.06 90 LYS A O 1
ATOM 721 N N . VAL A 1 91 ? 0.402 11.359 7.926 1.00 86.06 91 VAL A N 1
ATOM 722 C CA . VAL A 1 91 ? -0.412 10.485 7.083 1.00 86.06 91 VAL A CA 1
ATOM 723 C C . VAL A 1 91 ? -1.761 11.157 6.859 1.00 86.06 91 VAL A C 1
ATOM 725 O O . VAL A 1 91 ? -2.425 11.579 7.808 1.00 86.06 91 VAL A O 1
ATOM 728 N N . GLN A 1 92 ? -2.168 11.271 5.603 1.00 87.81 92 GLN A N 1
ATOM 729 C CA . GLN A 1 92 ? -3.461 11.812 5.204 1.00 87.81 92 GLN A CA 1
ATOM 730 C C . GLN A 1 92 ? -4.561 10.752 5.336 1.00 87.81 92 GLN A C 1
ATOM 732 O O . GLN A 1 92 ? -4.294 9.554 5.443 1.00 87.81 92 GLN A O 1
ATOM 737 N N . SER A 1 93 ? -5.819 11.188 5.356 1.00 87.38 93 SER A N 1
ATOM 738 C CA . SER A 1 93 ? -6.954 10.266 5.282 1.00 87.38 93 SER A CA 1
ATOM 739 C C . SER A 1 93 ? -7.188 9.892 3.821 1.00 87.38 93 SER A C 1
ATOM 741 O O . SER A 1 93 ? -7.557 10.761 3.036 1.00 87.38 93 SER A O 1
ATOM 743 N N . GLY A 1 94 ? -6.979 8.623 3.472 1.00 87.50 94 GLY A N 1
ATOM 744 C CA . GLY A 1 94 ? -7.310 8.077 2.157 1.00 87.50 94 GLY A CA 1
ATOM 745 C C . GLY A 1 94 ? -8.721 7.488 2.125 1.00 87.50 94 GLY A C 1
ATOM 746 O O . GLY A 1 94 ? -9.622 7.945 2.835 1.00 87.50 94 GLY A O 1
ATOM 747 N N . ALA A 1 95 ? -8.908 6.442 1.317 1.00 88.56 95 ALA A N 1
ATOM 748 C CA . ALA A 1 95 ? -10.161 5.695 1.259 1.00 88.56 95 ALA A CA 1
ATOM 749 C C . ALA A 1 95 ? -10.382 4.899 2.556 1.00 88.56 95 ALA A C 1
ATOM 751 O O . ALA A 1 95 ? -9.658 3.946 2.844 1.00 88.56 95 ALA A O 1
ATOM 752 N N . ILE A 1 96 ? -11.385 5.300 3.342 1.00 90.81 96 ILE A N 1
ATOM 753 C CA . ILE A 1 96 ? -11.774 4.642 4.594 1.00 90.81 96 ILE A CA 1
ATOM 754 C C . ILE A 1 96 ? -13.232 4.207 4.482 1.00 90.81 96 ILE A C 1
ATOM 756 O O . ILE A 1 96 ? -14.144 5.032 4.562 1.00 90.81 96 ILE A O 1
ATOM 760 N N . ASP A 1 97 ? -13.442 2.902 4.359 1.00 90.50 97 ASP A N 1
ATOM 761 C CA . ASP A 1 97 ? -14.757 2.279 4.391 1.00 90.50 97 ASP A CA 1
ATOM 762 C C . ASP A 1 97 ? -14.841 1.263 5.534 1.00 90.50 97 ASP A C 1
ATOM 764 O O . ASP A 1 97 ? -14.107 0.276 5.603 1.00 90.50 97 ASP A O 1
ATOM 768 N N . ILE A 1 98 ? -15.735 1.544 6.475 1.00 90.19 98 ILE A N 1
ATOM 769 C CA . ILE A 1 98 ? -15.925 0.763 7.692 1.00 90.19 98 ILE A CA 1
ATOM 770 C C . ILE A 1 98 ? -17.399 0.355 7.717 1.00 90.19 98 ILE A C 1
ATOM 772 O O . ILE A 1 98 ? -18.241 1.137 8.170 1.00 90.19 98 ILE A O 1
ATOM 776 N N . PRO A 1 99 ? -17.733 -0.853 7.228 1.00 85.12 99 PRO A N 1
ATOM 777 C CA . PRO A 1 99 ? -19.120 -1.275 7.064 1.00 85.12 99 PRO A CA 1
ATOM 778 C C . PRO A 1 99 ? -19.811 -1.501 8.412 1.00 85.12 99 PRO A C 1
ATOM 780 O O . PRO A 1 99 ? -21.028 -1.348 8.529 1.00 85.12 99 PRO A O 1
ATOM 783 N N . ASN A 1 100 ? -19.055 -1.851 9.458 1.00 83.81 100 ASN A N 1
ATOM 784 C CA . ASN A 1 100 ? -19.626 -2.089 10.772 1.00 83.81 100 ASN A CA 1
ATOM 785 C C . ASN A 1 100 ? -19.868 -0.774 11.524 1.00 83.81 100 ASN A C 1
ATOM 787 O O . ASN A 1 100 ? -18.941 -0.088 11.954 1.00 83.81 100 ASN A O 1
ATOM 791 N N . GLN A 1 101 ? -21.138 -0.471 11.783 1.00 84.88 101 GLN A N 1
ATOM 792 C CA . GLN A 1 101 ? -21.549 0.683 12.587 1.00 84.88 101 GLN A CA 1
ATOM 793 C C . GLN A 1 101 ? -21.690 0.366 14.084 1.00 84.88 101 GLN A C 1
ATOM 795 O O . GLN A 1 101 ? -22.359 1.098 14.820 1.00 84.88 101 GLN A O 1
ATOM 800 N N . ARG A 1 102 ? -21.073 -0.723 14.562 1.00 86.44 102 ARG A N 1
ATOM 801 C CA . ARG A 1 102 ? -21.092 -1.102 15.977 1.00 86.44 102 ARG A CA 1
ATOM 802 C C . ARG A 1 102 ? -20.655 0.072 16.846 1.00 86.44 102 ARG A C 1
ATOM 804 O O . ARG A 1 102 ? -19.571 0.632 16.682 1.00 86.44 102 ARG A O 1
ATOM 811 N N . LYS A 1 103 ? -21.488 0.368 17.838 1.00 91.06 103 LYS A N 1
ATOM 812 C CA . LYS A 1 103 ? -21.205 1.339 18.889 1.00 91.06 103 LYS A CA 1
ATOM 813 C C . LYS A 1 103 ? -20.637 0.631 20.109 1.00 91.06 103 LYS A C 1
ATOM 815 O O . LYS A 1 103 ? -21.112 -0.437 20.496 1.00 91.06 103 LYS A O 1
ATOM 820 N N . LEU A 1 104 ? -19.625 1.225 20.730 1.00 87.81 104 LEU A N 1
ATOM 821 C CA . LEU A 1 104 ? -19.061 0.707 21.968 1.00 87.81 104 LEU A CA 1
ATOM 822 C C . LEU A 1 104 ? -20.121 0.748 23.086 1.00 87.81 104 LEU A C 1
ATOM 824 O O . LEU A 1 104 ? -20.625 1.829 23.394 1.00 87.81 104 LEU A O 1
ATOM 828 N N . PRO A 1 105 ? -20.443 -0.385 23.741 1.00 88.12 105 PRO A N 1
ATOM 829 C CA . PRO A 1 105 ? -21.465 -0.418 24.792 1.00 88.12 105 PRO A CA 1
ATOM 830 C C . PRO A 1 105 ? -21.021 0.308 26.071 1.00 88.12 105 PRO A C 1
ATOM 832 O O . PRO A 1 105 ? -21.844 0.677 26.902 1.00 88.12 105 PRO A O 1
ATOM 835 N N . ARG A 1 106 ? -19.709 0.502 26.248 1.00 91.06 106 ARG A N 1
ATOM 836 C CA . ARG A 1 106 ? -19.083 1.202 27.375 1.00 91.06 106 ARG A CA 1
ATOM 837 C C . ARG A 1 106 ? -17.910 2.032 26.869 1.00 91.06 106 ARG A C 1
ATOM 839 O O . ARG A 1 106 ? -17.399 1.776 25.780 1.00 91.06 106 ARG A O 1
ATOM 846 N N . GLY A 1 107 ? -17.474 3.002 27.671 1.00 90.62 107 GLY A N 1
ATOM 847 C CA . GLY A 1 107 ? -16.245 3.738 27.384 1.00 90.62 107 GLY A CA 1
ATOM 848 C C . GLY A 1 107 ? -15.051 2.790 27.255 1.00 90.62 107 GLY A C 1
ATOM 849 O O . GLY A 1 107 ? -14.972 1.779 27.956 1.00 90.62 107 GLY A O 1
ATOM 850 N N . ARG A 1 108 ? -14.135 3.103 26.339 1.00 91.62 108 ARG A N 1
ATOM 851 C CA . ARG A 1 108 ? -12.968 2.269 26.042 1.00 91.62 108 ARG A CA 1
ATOM 852 C C . ARG A 1 108 ? -11.710 3.116 26.006 1.00 91.62 108 ARG A C 1
ATOM 854 O O . ARG A 1 108 ? -11.637 4.101 25.277 1.00 91.62 108 ARG A O 1
ATOM 861 N N . VAL A 1 109 ? -10.701 2.681 26.751 1.00 92.50 109 VAL A N 1
ATOM 862 C CA . VAL A 1 109 ? -9.355 3.251 26.684 1.00 92.50 109 VAL A CA 1
ATOM 863 C C . VAL A 1 109 ? -8.599 2.589 25.533 1.00 92.50 109 VAL A C 1
ATOM 865 O O . VAL A 1 109 ? -8.499 1.362 25.466 1.00 92.50 109 VAL A O 1
ATOM 868 N N . LEU A 1 110 ? -8.071 3.398 24.622 1.00 92.00 110 LEU A N 1
ATOM 869 C CA . LEU A 1 110 ? -7.155 2.984 23.568 1.00 92.00 110 LEU A CA 1
ATOM 870 C C . LEU A 1 110 ? -5.726 3.270 24.038 1.00 92.00 110 LEU A C 1
ATOM 872 O O . LEU A 1 110 ? -5.303 4.423 24.121 1.00 92.00 110 LEU A O 1
ATOM 876 N N . ASN A 1 111 ? -4.989 2.209 24.364 1.00 92.75 111 ASN A N 1
ATOM 877 C CA . ASN A 1 111 ? -3.598 2.283 24.802 1.00 92.75 111 ASN A CA 1
ATOM 878 C C . ASN A 1 111 ? -2.779 1.190 24.106 1.00 92.75 111 ASN A C 1
ATOM 880 O O . ASN A 1 111 ? -3.053 0.006 24.293 1.00 92.75 111 ASN A O 1
ATOM 884 N N . GLY A 1 112 ? -1.792 1.581 23.304 1.00 92.56 112 GLY A N 1
ATOM 885 C CA . GLY A 1 112 ? -0.932 0.650 22.567 1.00 92.56 112 GLY A CA 1
ATOM 886 C C . GLY A 1 112 ? -0.564 1.174 21.184 1.00 92.56 112 GLY A C 1
ATOM 887 O O . GLY A 1 112 ? -0.899 2.310 20.850 1.00 92.56 112 GLY A O 1
ATOM 888 N N . ASN A 1 113 ? 0.138 0.361 20.393 1.00 93.69 113 ASN A N 1
ATOM 889 C CA . ASN A 1 113 ? 0.527 0.747 19.036 1.00 93.69 113 ASN A CA 1
ATOM 890 C C . ASN A 1 113 ? -0.719 0.907 18.165 1.00 93.69 113 ASN A C 1
ATOM 892 O O . ASN A 1 113 ? -1.592 0.030 18.166 1.00 93.69 113 ASN A O 1
ATOM 896 N N . SER A 1 114 ? -0.796 1.990 17.394 1.00 93.69 114 SER A N 1
ATOM 897 C CA . SER A 1 114 ? -1.980 2.255 16.572 1.00 93.69 114 SER A CA 1
ATOM 898 C C . SER A 1 114 ? -2.175 1.167 15.513 1.00 93.69 114 SER A C 1
ATOM 900 O O . SER A 1 114 ? -3.309 0.745 15.301 1.00 93.69 114 SER A O 1
ATOM 902 N N . ARG A 1 115 ? -1.087 0.601 14.961 1.00 93.50 115 ARG A N 1
ATOM 903 C CA . ARG A 1 115 ? -1.132 -0.538 14.020 1.00 93.50 115 ARG A CA 1
ATOM 904 C C . ARG A 1 115 ? -1.856 -1.769 14.578 1.00 93.50 115 ARG A C 1
ATOM 906 O O . ARG A 1 115 ? -2.607 -2.429 13.862 1.00 93.50 115 ARG A O 1
ATOM 913 N N . ASP A 1 116 ? -1.670 -2.071 15.864 1.00 94.19 116 ASP A N 1
ATOM 914 C CA . ASP A 1 116 ? -2.258 -3.258 16.495 1.00 94.19 116 ASP A CA 1
ATOM 915 C C . ASP A 1 116 ? -3.762 -3.050 16.701 1.00 94.19 116 ASP A C 1
ATOM 917 O O . ASP A 1 116 ? -4.562 -3.979 16.571 1.00 94.19 116 ASP A O 1
ATOM 921 N N . ILE A 1 117 ? -4.158 -1.812 17.013 1.00 94.38 117 ILE A N 1
ATOM 922 C CA . ILE A 1 117 ? -5.562 -1.430 17.163 1.00 94.38 117 ILE A CA 1
ATOM 923 C C . ILE A 1 117 ? -6.241 -1.395 15.788 1.00 94.38 117 ILE A C 1
ATOM 925 O O . ILE A 1 117 ? -7.292 -2.018 15.648 1.00 94.38 117 ILE A O 1
ATOM 929 N N . LEU A 1 118 ? -5.627 -0.777 14.771 1.00 94.56 118 LEU A N 1
ATOM 930 C CA . LEU A 1 118 ? -6.114 -0.785 13.384 1.00 94.56 118 LEU A CA 1
ATOM 931 C C . LEU A 1 118 ? -6.321 -2.214 12.883 1.00 94.56 118 LEU A C 1
ATOM 933 O O . LEU A 1 118 ? -7.408 -2.545 12.425 1.00 94.56 118 LEU A O 1
ATOM 937 N N . THR A 1 119 ? -5.342 -3.097 13.089 1.00 94.56 119 THR A N 1
ATOM 938 C CA . THR A 1 119 ? -5.437 -4.514 12.699 1.00 94.56 119 THR A CA 1
ATOM 939 C C . THR A 1 119 ? -6.606 -5.225 13.385 1.00 94.56 119 THR A C 1
ATOM 941 O O . THR A 1 119 ? -7.312 -6.017 12.761 1.00 94.56 119 THR A O 1
ATOM 944 N N . LYS A 1 120 ? -6.866 -4.939 14.667 1.00 93.12 120 LYS A N 1
ATOM 945 C CA . LYS A 1 120 ? -8.030 -5.494 15.380 1.00 93.12 120 LYS A CA 1
ATOM 946 C C . LYS A 1 120 ? -9.353 -4.974 14.815 1.00 93.12 120 LYS A C 1
ATOM 948 O O . LYS A 1 120 ? -10.298 -5.750 14.699 1.00 93.12 120 LYS A O 1
ATOM 953 N N . ILE A 1 121 ? -9.437 -3.686 14.485 1.00 93.00 121 ILE A N 1
ATOM 954 C CA . ILE A 1 121 ? -10.643 -3.094 13.888 1.00 93.00 121 ILE A CA 1
ATOM 955 C C . ILE A 1 121 ? -10.870 -3.640 12.472 1.00 93.00 121 ILE A C 1
ATOM 957 O O . ILE A 1 121 ? -11.989 -4.046 12.166 1.00 93.00 121 ILE A O 1
ATOM 961 N N . ALA A 1 122 ? -9.815 -3.758 11.665 1.00 93.31 122 ALA A N 1
ATOM 962 C CA . ALA A 1 122 ? -9.834 -4.344 10.326 1.00 93.31 122 ALA A CA 1
ATOM 963 C C . ALA A 1 122 ? -10.373 -5.781 10.339 1.00 93.31 122 ALA A C 1
ATOM 965 O O . ALA A 1 122 ? -11.354 -6.085 9.661 1.00 93.31 122 ALA A O 1
ATOM 966 N N . ARG A 1 123 ? -9.854 -6.634 11.234 1.00 92.75 123 ARG A N 1
ATOM 967 C CA . ARG A 1 123 ? -10.358 -8.007 11.425 1.00 92.75 123 ARG A CA 1
ATOM 968 C C . ARG A 1 123 ? -11.849 -8.057 11.771 1.00 92.75 123 ARG A C 1
ATOM 970 O O . ARG A 1 123 ? -12.570 -8.870 11.203 1.00 92.75 123 ARG A O 1
ATOM 977 N N . ASN A 1 124 ? -12.328 -7.175 12.652 1.00 91.12 124 ASN A N 1
ATOM 978 C CA . ASN A 1 124 ? -13.752 -7.112 13.018 1.00 91.12 124 ASN A CA 1
ATOM 979 C C . ASN A 1 124 ? -14.658 -6.651 11.864 1.00 91.12 124 ASN A C 1
ATOM 981 O O . ASN A 1 124 ? -15.857 -6.916 11.890 1.00 91.12 124 ASN A O 1
ATOM 985 N N . ASN A 1 125 ? -14.091 -5.944 10.887 1.00 91.69 125 ASN A N 1
ATOM 986 C CA . ASN A 1 125 ? -14.794 -5.395 9.732 1.00 91.69 125 ASN A CA 1
ATOM 987 C C . ASN A 1 125 ? -14.591 -6.226 8.458 1.00 91.69 125 ASN A C 1
ATOM 989 O O . ASN A 1 125 ? -15.084 -5.825 7.411 1.00 91.69 125 ASN A O 1
ATOM 993 N N . LYS A 1 126 ? -13.875 -7.363 8.529 1.00 93.06 126 LYS A N 1
ATOM 994 C CA . LYS A 1 126 ? -13.422 -8.126 7.348 1.00 93.06 126 LYS A CA 1
ATOM 995 C C . LYS A 1 126 ? -12.752 -7.215 6.306 1.00 93.06 126 LYS A C 1
ATOM 997 O O . LYS A 1 126 ? -12.971 -7.353 5.107 1.00 93.06 126 LYS A O 1
ATOM 1002 N N . ALA A 1 127 ? -11.949 -6.282 6.797 1.00 91.81 127 ALA A N 1
ATOM 1003 C CA . ALA A 1 127 ? -11.245 -5.278 6.021 1.00 91.81 127 ALA A CA 1
ATOM 1004 C C . ALA A 1 127 ? -9.732 -5.468 6.145 1.00 91.81 127 ALA A C 1
ATOM 1006 O O . ALA A 1 127 ? -9.258 -6.097 7.096 1.00 91.81 127 ALA A O 1
ATOM 1007 N N . ASP A 1 128 ? -9.003 -4.884 5.203 1.00 90.88 128 ASP A N 1
ATOM 1008 C CA . ASP A 1 128 ? -7.558 -4.701 5.254 1.00 90.88 128 ASP A CA 1
ATOM 1009 C C . ASP A 1 128 ? -7.238 -3.205 5.350 1.00 90.88 128 ASP A C 1
ATOM 1011 O O . ASP A 1 128 ? -8.053 -2.345 5.000 1.00 90.88 128 ASP A O 1
ATOM 1015 N N . TRP A 1 129 ? -6.055 -2.887 5.871 1.00 91.62 129 TRP A N 1
ATOM 1016 C CA . TRP A 1 129 ? -5.580 -1.514 5.967 1.00 91.62 129 TRP A CA 1
ATOM 1017 C C . TRP A 1 129 ? -4.110 -1.424 5.574 1.00 91.62 129 TRP A C 1
ATOM 1019 O O . TRP A 1 129 ? -3.335 -2.355 5.795 1.00 91.62 129 TRP A O 1
ATOM 1029 N N . SER A 1 130 ? -3.730 -0.284 5.016 1.00 89.12 130 SER A N 1
ATOM 1030 C CA . SER A 1 130 ? -2.368 0.009 4.577 1.00 89.12 130 SER A CA 1
ATOM 1031 C C . SER A 1 130 ? -2.130 1.513 4.601 1.00 89.12 130 SER A C 1
ATOM 1033 O O . SER A 1 130 ? -3.079 2.289 4.530 1.00 89.12 130 SER A O 1
ATOM 1035 N N . ILE A 1 131 ? -0.870 1.929 4.666 1.00 87.69 131 ILE A N 1
ATOM 1036 C CA . ILE A 1 131 ? -0.483 3.307 4.357 1.00 87.69 131 ILE A CA 1
ATOM 1037 C C . ILE A 1 131 ? 0.131 3.267 2.960 1.00 87.69 131 ILE A C 1
ATOM 1039 O O . ILE A 1 131 ? 1.070 2.500 2.753 1.00 87.69 131 ILE A O 1
ATOM 1043 N N . GLN A 1 132 ? -0.462 3.999 2.020 1.00 82.38 132 GLN A N 1
ATOM 1044 C CA . GLN A 1 132 ? -0.021 4.073 0.627 1.00 82.38 132 GLN A CA 1
ATOM 1045 C C . GLN A 1 132 ? 0.037 5.537 0.197 1.00 82.38 132 GLN A C 1
ATOM 1047 O O . GLN A 1 132 ? -0.901 6.292 0.464 1.00 82.38 132 GLN A O 1
ATOM 1052 N N . ASP A 1 133 ? 1.145 5.932 -0.423 1.00 79.69 133 ASP A N 1
ATOM 1053 C CA . ASP A 1 133 ? 1.473 7.306 -0.811 1.00 79.69 133 ASP A CA 1
ATOM 1054 C C . ASP A 1 133 ? 1.161 8.337 0.286 1.00 79.69 133 ASP A C 1
ATOM 1056 O O . ASP A 1 133 ? 0.583 9.404 0.061 1.00 79.69 133 ASP A O 1
ATOM 1060 N N . GLY A 1 134 ? 1.518 7.998 1.527 1.00 83.38 134 GLY A N 1
ATOM 1061 C CA . GLY A 1 134 ? 1.296 8.844 2.693 1.00 83.38 134 GLY A CA 1
ATOM 1062 C C . GLY A 1 134 ? -0.167 8.962 3.125 1.00 83.38 134 GLY A C 1
ATOM 1063 O O . GLY A 1 134 ? -0.473 9.836 3.933 1.00 83.38 134 GLY A O 1
ATOM 1064 N N . SER A 1 135 ? -1.067 8.102 2.647 1.00 87.62 135 SER A N 1
ATOM 1065 C CA . SER A 1 135 ? -2.487 8.081 3.014 1.00 87.62 135 SER A CA 1
ATOM 1066 C C . SER A 1 135 ? -2.882 6.772 3.696 1.00 87.62 135 SER A C 1
ATOM 1068 O O . SER A 1 135 ? -2.500 5.691 3.254 1.00 87.62 135 SER A O 1
ATOM 1070 N N . LEU A 1 136 ? -3.675 6.844 4.771 1.00 90.94 136 LEU A N 1
ATOM 1071 C CA . LEU A 1 136 ? -4.260 5.653 5.389 1.00 90.94 136 LEU A CA 1
ATOM 1072 C C . LEU A 1 136 ? -5.430 5.169 4.533 1.00 90.94 136 LEU A C 1
ATOM 1074 O O . LEU A 1 136 ? -6.423 5.881 4.377 1.00 90.94 136 LEU A O 1
ATOM 1078 N N . ILE A 1 137 ? -5.323 3.939 4.048 1.00 91.44 137 ILE A N 1
ATOM 1079 C CA . ILE A 1 137 ? -6.379 3.215 3.349 1.00 91.44 137 ILE A CA 1
ATOM 1080 C C . ILE A 1 137 ? -6.908 2.131 4.285 1.00 91.44 137 ILE A C 1
ATOM 1082 O O . ILE A 1 137 ? -6.136 1.408 4.918 1.00 91.44 137 ILE A O 1
ATOM 1086 N N . PHE A 1 138 ? -8.228 2.021 4.376 1.00 92.88 138 PHE A N 1
ATOM 1087 C CA . PHE A 1 138 ? -8.934 0.991 5.125 1.00 92.88 138 PHE A CA 1
ATOM 1088 C C . PHE A 1 138 ? -10.142 0.561 4.298 1.00 92.88 138 PHE A C 1
ATOM 1090 O O . PHE A 1 138 ? -11.083 1.337 4.138 1.00 92.88 138 PHE A O 1
ATOM 1097 N N . LEU A 1 139 ? -10.124 -0.659 3.767 1.00 91.81 139 LEU A N 1
ATOM 1098 C CA . LEU A 1 139 ? -11.146 -1.133 2.836 1.00 91.81 139 LEU A CA 1
ATOM 1099 C C . LEU A 1 139 ? -11.582 -2.564 3.162 1.00 91.81 139 LEU A C 1
ATOM 1101 O O . LEU A 1 139 ? -10.730 -3.408 3.461 1.00 91.81 139 LEU A O 1
ATOM 1105 N N . PRO A 1 140 ? -12.887 -2.877 3.065 1.00 91.38 140 PRO A N 1
ATOM 1106 C CA . PRO A 1 140 ? -13.378 -4.248 3.058 1.00 91.38 140 PRO A CA 1
ATOM 1107 C C . PRO A 1 140 ? -12.645 -5.104 2.022 1.00 91.38 140 PRO A C 1
ATOM 1109 O O . PRO A 1 140 ? -12.241 -4.624 0.959 1.00 91.38 140 PRO A O 1
ATOM 1112 N N . LYS A 1 141 ? -12.454 -6.387 2.332 1.00 87.31 141 LYS A N 1
ATOM 1113 C CA . LYS A 1 141 ? -11.706 -7.307 1.461 1.00 87.31 141 LYS A CA 1
ATOM 1114 C C . LYS A 1 141 ? -12.307 -7.424 0.062 1.00 87.31 141 LYS A C 1
ATOM 1116 O O . LYS A 1 141 ? -11.553 -7.514 -0.903 1.00 87.31 141 LYS A O 1
ATOM 1121 N N . ASP A 1 142 ? -13.628 -7.349 -0.017 1.00 87.00 142 ASP A N 1
ATOM 1122 C CA . ASP A 1 142 ? -14.473 -7.418 -1.209 1.00 87.00 142 ASP A CA 1
ATOM 1123 C C . ASP A 1 142 ? -14.612 -6.092 -1.971 1.00 87.00 142 ASP A C 1
ATOM 1125 O O . ASP A 1 142 ? -15.250 -6.065 -3.017 1.00 87.00 142 ASP A O 1
ATOM 1129 N N . LYS A 1 143 ? -14.014 -4.997 -1.484 1.00 86.25 143 LYS A N 1
ATOM 1130 C CA . LYS A 1 143 ? -14.034 -3.699 -2.168 1.00 86.25 143 LYS A CA 1
ATOM 1131 C C . LYS A 1 143 ? -12.696 -3.342 -2.789 1.00 86.25 143 LYS A C 1
ATOM 1133 O O . LYS A 1 143 ? -11.640 -3.665 -2.240 1.00 86.25 143 LYS A O 1
ATOM 1138 N N . VAL A 1 144 ? -12.756 -2.625 -3.902 1.00 86.88 144 VAL A N 1
ATOM 1139 C CA . VAL A 1 144 ? -11.600 -2.059 -4.599 1.00 86.88 144 VAL A CA 1
ATOM 1140 C C . VAL A 1 144 ? -11.513 -0.550 -4.382 1.00 86.88 144 VAL A C 1
ATOM 1142 O O . VAL A 1 144 ? -12.479 0.089 -3.969 1.00 86.88 144 VAL A O 1
ATOM 1145 N N . LEU A 1 145 ? -10.322 0.009 -4.590 1.00 83.75 145 LEU A N 1
ATOM 1146 C CA . LEU A 1 145 ? -10.048 1.440 -4.445 1.00 83.75 145 LEU A C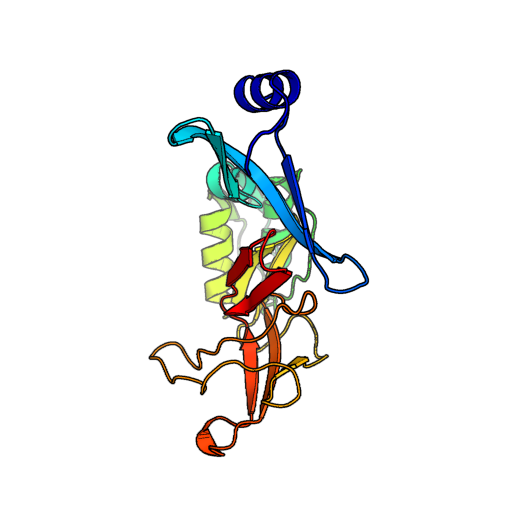A 1
ATOM 1147 C C . LEU A 1 145 ? -10.650 2.256 -5.600 1.00 83.75 145 LEU A C 1
ATOM 1149 O O . LEU A 1 145 ? -11.088 3.385 -5.395 1.00 83.75 145 LEU A O 1
ATOM 1153 N N . SER A 1 146 ? -10.661 1.670 -6.797 1.00 78.56 146 SER A N 1
ATOM 1154 C CA . SER A 1 146 ? -11.286 2.203 -8.003 1.00 78.56 146 SER A CA 1
ATOM 1155 C C . SER A 1 146 ? -11.964 1.060 -8.748 1.00 78.56 146 SER A C 1
ATOM 1157 O O . SER A 1 146 ? -11.375 -0.018 -8.859 1.00 78.56 146 SER A O 1
ATOM 1159 N N . ASP A 1 147 ? -13.167 1.316 -9.260 1.00 73.62 147 ASP A N 1
ATOM 1160 C CA . ASP A 1 147 ? -13.894 0.388 -10.134 1.00 73.62 147 ASP A CA 1
ATOM 1161 C C . ASP A 1 147 ? -13.347 0.414 -11.578 1.00 73.62 147 ASP A C 1
ATOM 1163 O O . ASP A 1 147 ? -13.697 -0.441 -12.390 1.00 73.62 147 ASP A O 1
ATOM 1167 N N . ASP A 1 148 ? -12.454 1.359 -11.903 1.00 84.06 148 ASP A N 1
ATOM 1168 C CA . ASP A 1 148 ? -11.768 1.401 -13.194 1.00 84.06 148 ASP A CA 1
ATOM 1169 C C . ASP A 1 148 ? -10.750 0.255 -13.287 1.00 84.06 148 ASP A C 1
ATOM 1171 O O . ASP A 1 148 ? -9.632 0.338 -12.767 1.00 84.06 148 ASP A O 1
ATOM 1175 N N . ALA A 1 149 ? -11.147 -0.827 -13.957 1.00 88.69 149 ALA A N 1
ATOM 1176 C CA . ALA A 1 149 ? -10.290 -1.981 -14.179 1.00 88.69 149 ALA A CA 1
ATOM 1177 C C . ALA A 1 149 ? -9.200 -1.682 -15.217 1.00 88.69 149 ALA A C 1
ATOM 1179 O O . ALA A 1 149 ? -9.481 -1.317 -16.361 1.00 88.69 149 ALA A O 1
ATOM 1180 N N . VAL A 1 150 ? -7.940 -1.917 -14.849 1.00 92.06 150 VAL A N 1
ATOM 1181 C CA . VAL A 1 150 ? -6.829 -1.891 -15.807 1.00 92.06 150 VAL A CA 1
ATOM 1182 C C . VAL A 1 150 ? -6.798 -3.216 -16.570 1.00 92.06 150 VAL A C 1
ATOM 1184 O O . VAL A 1 150 ? -6.651 -4.277 -15.964 1.00 92.06 150 VAL A O 1
ATOM 1187 N N . LEU A 1 151 ? -6.935 -3.166 -17.899 1.00 94.25 151 LEU A N 1
ATOM 1188 C CA . LEU A 1 151 ? -6.855 -4.353 -18.754 1.00 94.25 151 LEU A CA 1
ATOM 1189 C C . LEU A 1 151 ? -5.403 -4.828 -18.902 1.00 94.25 151 LEU A C 1
ATOM 1191 O O . LEU A 1 151 ? -4.547 -4.090 -19.397 1.00 94.25 151 LEU A O 1
ATOM 1195 N N . ILE A 1 152 ? -5.153 -6.084 -18.542 1.00 93.88 152 ILE A N 1
ATOM 1196 C CA . ILE A 1 152 ? -3.880 -6.780 -18.715 1.00 93.88 152 ILE A CA 1
ATOM 1197 C C . ILE A 1 152 ? -4.093 -7.963 -19.659 1.00 93.88 152 ILE A C 1
ATOM 1199 O O . ILE A 1 152 ? -4.758 -8.940 -19.320 1.00 93.88 152 ILE A O 1
ATOM 1203 N N . SER A 1 153 ? -3.513 -7.864 -20.848 1.00 93.62 153 SER A N 1
ATOM 1204 C CA . SER A 1 153 ? -3.539 -8.876 -21.896 1.00 93.62 153 SER A CA 1
ATOM 1205 C C . SER A 1 153 ? -2.204 -8.910 -22.634 1.00 93.62 153 SER A C 1
ATOM 1207 O O . SER A 1 153 ? -1.326 -8.076 -22.398 1.00 93.62 153 SER A O 1
ATOM 1209 N N . GLN A 1 154 ? -2.038 -9.863 -23.552 1.00 89.56 154 GLN A N 1
ATOM 1210 C CA . GLN A 1 154 ? -0.850 -9.914 -24.414 1.00 89.56 154 GLN A CA 1
ATOM 1211 C C . GLN A 1 154 ? -0.653 -8.615 -25.206 1.00 89.56 154 GLN A C 1
ATOM 1213 O O . GLN A 1 154 ? 0.476 -8.152 -25.351 1.00 89.56 154 GLN A O 1
ATOM 1218 N N . ASP A 1 155 ? -1.750 -7.992 -25.638 1.00 89.81 155 ASP A N 1
ATOM 1219 C CA . ASP A 1 155 ? -1.725 -6.748 -26.408 1.00 89.81 155 ASP A CA 1
ATOM 1220 C C . ASP A 1 155 ? -1.465 -5.516 -25.530 1.00 89.81 155 ASP A C 1
ATOM 1222 O O . ASP A 1 155 ? -0.914 -4.523 -26.005 1.00 89.81 155 ASP A O 1
ATOM 1226 N N . THR A 1 156 ? -1.826 -5.563 -24.241 1.00 88.75 156 THR A N 1
ATOM 1227 C CA . THR A 1 156 ? -1.597 -4.451 -23.299 1.00 88.75 156 THR A CA 1
ATOM 1228 C C . THR A 1 156 ? -0.307 -4.584 -22.487 1.00 88.75 156 THR A C 1
ATOM 1230 O O . THR A 1 156 ? -0.047 -3.774 -21.597 1.00 88.75 156 THR A O 1
ATOM 1233 N N . GLY A 1 157 ? 0.544 -5.560 -22.822 1.00 85.44 157 GLY A N 1
ATOM 1234 C CA . GLY A 1 157 ? 1.889 -5.688 -22.266 1.00 85.44 157 GLY A CA 1
ATOM 1235 C C . GLY A 1 157 ? 2.041 -6.726 -21.159 1.00 85.44 157 GLY A C 1
ATOM 1236 O O . GLY A 1 157 ? 2.986 -6.623 -20.381 1.00 85.44 157 GLY A O 1
ATOM 1237 N N . MET A 1 158 ? 1.154 -7.718 -21.059 1.00 92.56 158 MET A N 1
ATOM 1238 C CA . MET A 1 158 ? 1.389 -8.903 -20.229 1.00 92.56 158 MET A CA 1
ATOM 1239 C C . MET A 1 158 ? 2.639 -9.650 -20.714 1.00 92.56 158 MET A C 1
ATOM 1241 O O . MET A 1 158 ? 2.810 -9.910 -21.904 1.00 92.56 158 MET A O 1
ATOM 1245 N N . ILE A 1 159 ? 3.516 -9.998 -19.777 1.00 90.25 159 ILE A N 1
ATOM 1246 C CA . ILE A 1 159 ? 4.771 -10.704 -20.014 1.00 90.25 159 ILE A CA 1
ATOM 1247 C C . ILE A 1 159 ? 4.637 -12.102 -19.421 1.00 90.25 159 ILE A C 1
ATOM 1249 O O . ILE A 1 159 ? 4.349 -12.252 -18.234 1.00 90.25 159 ILE A O 1
ATOM 1253 N N . ASN A 1 160 ? 4.924 -13.119 -20.236 1.00 88.31 160 ASN A N 1
ATOM 1254 C CA . ASN A 1 160 ? 4.700 -14.531 -19.912 1.00 88.31 160 ASN A CA 1
ATOM 1255 C C . ASN A 1 160 ? 3.214 -14.851 -19.648 1.00 88.31 160 ASN A C 1
ATOM 1257 O O . ASN A 1 160 ? 2.323 -14.043 -19.911 1.00 88.31 160 ASN A O 1
ATOM 1261 N N . ALA A 1 161 ? 2.943 -16.079 -19.212 1.00 88.31 161 ALA A N 1
ATOM 1262 C CA . ALA A 1 161 ? 1.605 -16.507 -18.828 1.00 88.31 161 ALA A CA 1
ATOM 1263 C C . ALA A 1 161 ? 1.341 -16.194 -17.342 1.00 88.31 161 ALA A C 1
ATOM 1265 O O . ALA A 1 161 ? 2.284 -16.254 -16.548 1.00 88.31 161 ALA A O 1
ATOM 1266 N N . PRO A 1 162 ? 0.084 -15.911 -16.955 1.00 92.69 162 PRO A N 1
ATOM 1267 C CA . PRO A 1 162 ? -0.311 -15.875 -15.552 1.00 92.69 162 PRO A CA 1
ATOM 1268 C C . PRO A 1 162 ? -0.045 -17.214 -14.851 1.00 92.69 162 PRO A C 1
ATOM 1270 O O . PRO A 1 162 ? -0.215 -18.281 -15.446 1.00 92.69 162 PRO A O 1
ATOM 1273 N N . GLU A 1 163 ? 0.329 -17.151 -13.578 1.00 92.75 163 GLU A N 1
ATOM 1274 C CA . GLU A 1 163 ? 0.617 -18.293 -12.718 1.00 92.75 163 GLU A CA 1
ATOM 1275 C C . GLU A 1 163 ? -0.360 -18.322 -11.537 1.00 92.75 163 GLU A C 1
ATOM 1277 O O . GLU A 1 163 ? -0.560 -17.328 -10.837 1.00 92.75 163 GLU A O 1
ATOM 1282 N N . GLN A 1 164 ? -0.996 -19.471 -11.309 1.00 92.00 164 GLN A N 1
ATOM 1283 C CA . GLN A 1 164 ? -1.852 -19.658 -10.142 1.00 92.00 164 GLN A CA 1
ATOM 1284 C C . GLN A 1 164 ? -1.000 -19.959 -8.911 1.00 92.00 164 GLN A C 1
ATOM 1286 O O . GLN A 1 164 ? -0.147 -20.841 -8.930 1.00 92.00 164 GLN A O 1
ATOM 1291 N N . THR A 1 165 ? -1.292 -19.261 -7.822 1.00 90.75 165 THR A N 1
ATOM 1292 C CA . THR A 1 165 ? -0.643 -19.420 -6.521 1.00 90.75 165 THR A CA 1
ATOM 1293 C C . THR A 1 165 ? -1.694 -19.680 -5.441 1.00 90.75 165 THR A C 1
ATOM 1295 O O . THR A 1 165 ? -2.889 -19.462 -5.653 1.00 90.75 165 THR A O 1
ATOM 1298 N N . ASP A 1 166 ? -1.258 -20.090 -4.249 1.00 87.50 166 ASP A N 1
ATOM 1299 C CA . ASP A 1 166 ? -2.152 -20.286 -3.097 1.00 87.50 166 ASP A CA 1
ATOM 1300 C C . ASP A 1 166 ? -2.880 -18.994 -2.675 1.00 87.50 166 ASP A C 1
ATOM 1302 O O . ASP A 1 166 ? -3.943 -19.042 -2.053 1.00 87.50 166 ASP A O 1
ATOM 1306 N N . GLU A 1 167 ? -2.312 -17.829 -3.004 1.00 82.31 167 GLU A N 1
ATOM 1307 C CA . GLU A 1 167 ? -2.853 -16.511 -2.658 1.00 82.31 167 GLU A CA 1
ATOM 1308 C C . GLU A 1 167 ? -3.671 -15.868 -3.793 1.00 82.31 167 GLU A C 1
ATOM 1310 O O . GLU A 1 167 ? -4.259 -14.804 -3.584 1.00 82.31 167 GLU A O 1
ATOM 1315 N N . GLY A 1 168 ? -3.745 -16.494 -4.974 1.00 89.06 168 GLY A N 1
ATOM 1316 C CA . GLY A 1 168 ? -4.502 -15.984 -6.117 1.00 89.06 168 GLY A CA 1
ATOM 1317 C C . GLY A 1 168 ? -3.771 -16.141 -7.448 1.00 89.06 168 GLY A C 1
ATOM 1318 O O . GLY A 1 168 ? -3.183 -17.182 -7.727 1.00 89.06 168 GLY A O 1
ATOM 1319 N N . LEU A 1 169 ? -3.834 -15.106 -8.287 1.00 92.94 169 LEU A N 1
ATOM 1320 C CA . LEU A 1 169 ? -3.196 -15.073 -9.601 1.00 92.94 169 LEU A CA 1
ATOM 1321 C C . LEU A 1 169 ? -1.988 -14.138 -9.568 1.00 92.94 169 LEU A C 1
ATOM 1323 O O . LEU A 1 169 ? -2.111 -12.981 -9.170 1.00 92.94 169 LEU A O 1
ATOM 1327 N N . GLU A 1 170 ? -0.842 -14.636 -10.008 1.00 94.12 170 GLU A N 1
ATOM 1328 C CA . GLU A 1 170 ? 0.384 -13.869 -10.161 1.00 94.12 170 GLU A CA 1
ATOM 1329 C C . GLU A 1 170 ? 0.696 -13.693 -11.648 1.00 94.12 170 GLU A C 1
ATOM 1331 O O . GLU A 1 170 ? 0.582 -14.628 -12.436 1.00 94.12 170 GLU A O 1
ATOM 1336 N N . LEU A 1 171 ? 1.061 -12.485 -12.064 1.00 94.12 171 LEU A N 1
ATOM 1337 C CA . LEU A 1 171 ? 1.390 -12.194 -13.456 1.00 94.12 171 LEU A CA 1
ATOM 1338 C C . LEU A 1 171 ? 2.429 -11.085 -13.520 1.00 94.12 171 LEU A C 1
ATOM 1340 O O . LEU A 1 171 ? 2.635 -10.360 -12.558 1.00 94.12 171 LEU A O 1
ATOM 1344 N N . THR A 1 172 ? 3.104 -10.947 -14.653 1.00 93.31 172 THR A N 1
ATOM 1345 C CA . THR A 1 172 ? 4.026 -9.834 -14.894 1.00 93.31 172 THR A CA 1
ATOM 1346 C C . THR A 1 172 ? 3.543 -9.059 -16.111 1.00 93.31 172 THR A C 1
ATOM 1348 O O . THR A 1 172 ? 3.038 -9.645 -17.064 1.00 93.31 172 THR A O 1
ATOM 1351 N N . CYS A 1 173 ? 3.677 -7.739 -16.101 1.00 92.38 173 C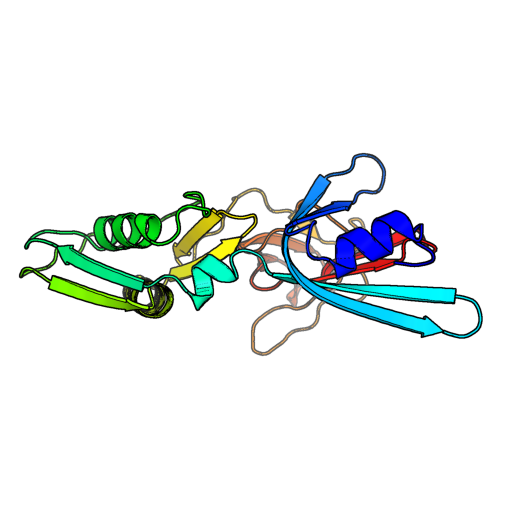YS A N 1
ATOM 1352 C CA . CYS A 1 173 ? 3.365 -6.881 -17.238 1.00 92.38 173 CYS A CA 1
ATOM 1353 C C . CYS A 1 173 ? 4.409 -5.771 -17.400 1.00 92.38 173 CYS A C 1
ATOM 1355 O O . CYS A 1 173 ? 5.257 -5.558 -16.529 1.00 92.38 173 CYS A O 1
ATOM 1357 N N . LEU A 1 174 ? 4.365 -5.070 -18.531 1.00 91.19 174 LEU A N 1
ATOM 1358 C CA . LEU A 1 174 ? 5.090 -3.819 -18.722 1.00 91.19 174 LEU A CA 1
ATOM 1359 C C . LEU A 1 174 ? 4.652 -2.791 -17.677 1.00 91.19 174 LEU A C 1
ATOM 1361 O O . LEU A 1 174 ? 3.541 -2.837 -17.151 1.00 91.19 174 LEU A O 1
ATOM 1365 N N . LEU A 1 175 ? 5.543 -1.851 -17.372 1.00 88.31 175 LEU A N 1
ATOM 1366 C CA . LEU A 1 175 ? 5.282 -0.808 -16.393 1.00 88.31 175 LEU A CA 1
ATOM 1367 C C . LEU A 1 175 ? 3.980 -0.062 -16.716 1.00 88.31 175 LEU A C 1
ATOM 1369 O O . LEU A 1 175 ? 3.889 0.669 -17.700 1.00 88.31 175 LEU A O 1
ATOM 1373 N N . ASN A 1 176 ? 3.007 -0.174 -15.819 1.00 88.88 176 ASN A N 1
ATOM 1374 C CA . ASN A 1 176 ? 1.773 0.584 -15.893 1.00 88.88 176 ASN A CA 1
ATOM 1375 C C . ASN A 1 176 ? 1.572 1.378 -14.591 1.00 88.88 176 ASN A C 1
ATOM 1377 O O . ASN A 1 176 ? 1.186 0.792 -13.578 1.00 88.88 176 ASN A O 1
ATOM 1381 N N . PRO A 1 177 ? 1.812 2.705 -14.599 1.00 85.94 177 PRO A N 1
ATOM 1382 C CA . PRO A 1 177 ? 1.654 3.549 -13.413 1.00 85.94 177 PRO A CA 1
ATOM 1383 C C . PRO A 1 177 ? 0.211 3.687 -12.904 1.00 85.94 177 PRO A C 1
ATOM 1385 O O . PRO A 1 177 ? -0.005 4.343 -11.893 1.00 85.94 177 PRO A O 1
ATOM 1388 N N . ALA A 1 178 ? -0.787 3.153 -13.619 1.00 87.00 178 ALA A N 1
ATOM 1389 C CA . ALA A 1 178 ? -2.170 3.110 -13.143 1.00 87.00 178 ALA A CA 1
ATOM 1390 C C . ALA A 1 178 ? -2.431 1.946 -12.169 1.00 87.00 178 ALA A C 1
ATOM 1392 O O . ALA A 1 178 ? -3.466 1.929 -11.504 1.00 87.00 178 ALA A O 1
ATOM 1393 N N . LE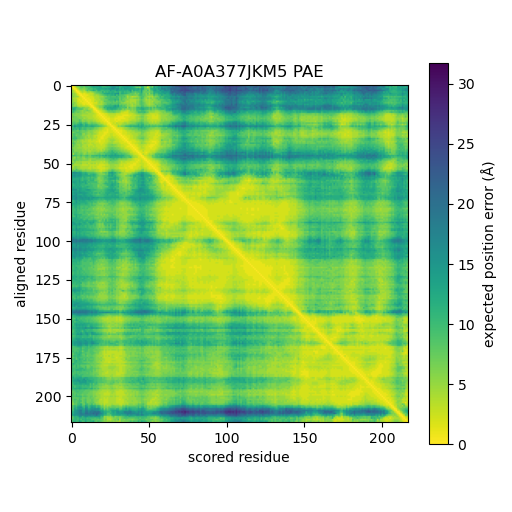U A 1 179 ? -1.518 0.970 -12.088 1.00 89.31 179 LEU A N 1
ATOM 1394 C CA . LEU A 1 179 ? -1.625 -0.136 -11.141 1.00 89.31 179 LEU A CA 1
ATOM 1395 C C . LEU A 1 179 ? -1.367 0.370 -9.721 1.00 89.31 179 LEU A C 1
ATOM 1397 O O . LEU A 1 179 ? -0.384 1.056 -9.460 1.00 89.31 179 LEU A O 1
ATOM 1401 N N . GLN A 1 180 ? -2.251 -0.002 -8.800 1.00 86.44 180 GLN A N 1
ATOM 1402 C CA . GLN A 1 180 ? -2.184 0.386 -7.393 1.00 86.44 180 GLN A CA 1
ATOM 1403 C C . GLN A 1 180 ? -2.750 -0.726 -6.512 1.00 86.44 180 GLN A C 1
ATOM 1405 O O . GLN A 1 180 ? -3.698 -1.416 -6.898 1.00 86.44 180 GLN A O 1
ATOM 1410 N N . ILE A 1 181 ? -2.195 -0.906 -5.314 1.00 87.50 181 ILE A N 1
ATOM 1411 C CA . ILE A 1 181 ? -2.668 -1.937 -4.384 1.00 87.50 181 ILE A CA 1
ATOM 1412 C C . ILE A 1 181 ? -4.107 -1.618 -3.964 1.00 87.50 181 ILE A C 1
ATOM 1414 O O . ILE A 1 181 ? -4.427 -0.521 -3.515 1.00 87.50 181 ILE A O 1
ATOM 1418 N N . GLY A 1 182 ? -4.985 -2.608 -4.081 1.00 86.00 182 GLY A N 1
ATOM 1419 C CA . GLY A 1 182 ? -6.422 -2.469 -3.882 1.00 86.00 182 GLY A CA 1
ATOM 1420 C C . GLY A 1 182 ? -7.184 -2.031 -5.132 1.00 86.00 182 GLY A C 1
ATOM 1421 O O . GLY A 1 182 ? -8.410 -2.007 -5.079 1.00 86.00 182 GLY A O 1
ATOM 1422 N N . GLY A 1 183 ? -6.505 -1.713 -6.237 1.00 89.44 183 GLY A N 1
ATOM 1423 C CA . GLY A 1 183 ? -7.128 -1.481 -7.541 1.00 89.44 183 GLY A CA 1
ATOM 1424 C C . GLY A 1 183 ? -7.643 -2.768 -8.192 1.00 89.44 183 GLY A C 1
ATOM 1425 O O . GLY A 1 183 ? -7.303 -3.875 -7.763 1.00 89.44 183 GLY A O 1
ATOM 1426 N N . LEU A 1 184 ? -8.465 -2.607 -9.228 1.00 92.44 184 LEU A N 1
ATOM 1427 C CA . LEU A 1 184 ? -9.034 -3.694 -10.021 1.00 92.44 184 LEU A CA 1
ATOM 1428 C C . LEU A 1 184 ? -8.234 -3.879 -11.319 1.00 92.44 184 LEU A C 1
ATOM 1430 O O . LEU A 1 184 ? -7.881 -2.907 -11.989 1.00 92.44 184 LEU A O 1
ATOM 1434 N N . VAL A 1 185 ? -7.960 -5.126 -11.691 1.00 93.69 185 VAL A N 1
ATOM 1435 C CA . VAL A 1 185 ? -7.400 -5.487 -12.998 1.00 93.69 185 VAL A CA 1
ATOM 1436 C C . VAL A 1 185 ? -8.311 -6.481 -13.687 1.00 93.69 185 VAL A C 1
ATOM 1438 O O . VAL A 1 185 ? -8.855 -7.380 -13.048 1.00 93.69 185 VAL A O 1
ATOM 1441 N N . LYS A 1 186 ? -8.453 -6.338 -15.000 1.00 94.81 186 LYS A N 1
ATOM 1442 C CA . LYS A 1 186 ? -9.112 -7.327 -15.847 1.00 94.81 186 LYS A CA 1
ATOM 1443 C C . LYS A 1 186 ? -8.035 -8.087 -16.602 1.00 94.81 186 LYS A C 1
ATOM 1445 O O . LYS A 1 186 ? -7.258 -7.471 -17.324 1.00 94.81 186 LYS A O 1
ATOM 1450 N N . VAL A 1 187 ? -7.976 -9.400 -16.427 1.00 95.38 187 VAL A N 1
ATOM 1451 C CA . VAL A 1 187 ? -6.982 -10.258 -17.076 1.00 95.38 187 VAL A CA 1
ATOM 1452 C C . VAL A 1 187 ? -7.616 -10.947 -18.275 1.00 95.38 187 VAL A C 1
ATOM 1454 O O . VAL A 1 187 ? -8.681 -11.555 -18.158 1.00 95.38 187 VAL A O 1
ATOM 1457 N N . GLU A 1 188 ? -6.946 -10.850 -19.421 1.00 94.69 188 GLU A N 1
ATOM 1458 C CA . GLU A 1 188 ? -7.288 -11.555 -20.654 1.00 94.69 188 GLU A CA 1
ATOM 1459 C C . GLU A 1 188 ? -6.058 -12.328 -21.154 1.00 94.69 188 GLU A C 1
ATOM 1461 O O . GLU A 1 188 ? -5.069 -11.768 -21.627 1.00 94.69 188 GLU A O 1
ATOM 1466 N N . SER A 1 189 ? -6.120 -13.648 -21.019 1.00 91.69 189 SER A N 1
ATOM 1467 C CA . SER A 1 189 ? -5.093 -14.615 -21.387 1.00 91.69 189 SER A CA 1
ATOM 1468 C C . SER A 1 189 ? -5.607 -15.562 -22.471 1.00 91.69 189 SER A C 1
ATOM 1470 O O . SER A 1 189 ? -6.811 -15.758 -22.640 1.00 91.69 189 SER A O 1
ATOM 1472 N N . ILE A 1 190 ? -4.674 -16.206 -23.180 1.00 89.69 190 ILE A N 1
ATOM 1473 C CA . ILE A 1 190 ? -4.986 -17.293 -24.122 1.00 89.69 190 ILE A CA 1
ATOM 1474 C C . ILE A 1 190 ? -5.683 -18.452 -23.391 1.00 89.69 190 ILE A C 1
ATOM 1476 O O . ILE A 1 190 ? -6.547 -19.119 -23.954 1.00 89.69 190 ILE A O 1
ATOM 1480 N N . ILE A 1 191 ? -5.303 -18.707 -22.136 1.00 89.12 191 ILE A N 1
ATOM 1481 C CA . ILE A 1 191 ? -5.926 -19.741 -21.311 1.00 89.12 191 ILE A CA 1
ATOM 1482 C C . ILE A 1 191 ? -7.123 -19.117 -20.590 1.00 89.12 191 ILE A C 1
ATOM 1484 O O . ILE A 1 191 ? -6.948 -18.371 -19.627 1.00 89.12 191 ILE A O 1
ATOM 1488 N N . GLU A 1 192 ? -8.333 -19.483 -21.019 1.00 89.94 192 GLU A N 1
ATOM 1489 C CA . GLU A 1 192 ? -9.599 -18.934 -20.502 1.00 89.94 192 GLU A CA 1
ATOM 1490 C C . GLU A 1 192 ? -9.771 -19.072 -18.983 1.00 89.94 192 GLU A C 1
ATOM 1492 O O . GLU A 1 192 ? -10.441 -18.251 -18.365 1.00 89.94 192 GLU A O 1
ATOM 1497 N N . TYR A 1 193 ? -9.133 -20.071 -18.366 1.00 91.12 193 TYR A N 1
ATOM 1498 C CA . TYR A 1 193 ? -9.152 -20.277 -16.915 1.00 91.12 193 TYR A CA 1
ATOM 1499 C C . TYR A 1 193 ? -8.646 -19.063 -16.114 1.00 91.12 193 TYR A C 1
ATOM 1501 O O . TYR A 1 193 ? -9.079 -18.855 -14.984 1.00 91.12 193 TYR A O 1
ATOM 1509 N N . PHE A 1 194 ? -7.741 -18.262 -16.688 1.00 92.56 194 PHE A N 1
ATOM 1510 C CA . PHE A 1 194 ? -7.181 -17.075 -16.033 1.00 92.56 194 PHE A CA 1
ATOM 1511 C C . PHE A 1 194 ? -7.949 -15.786 -16.337 1.00 92.56 194 PHE A C 1
ATOM 1513 O O . PHE A 1 194 ? -7.568 -14.724 -15.846 1.00 92.56 194 PHE A O 1
ATOM 1520 N N . ASN A 1 195 ? -8.997 -15.851 -17.160 1.00 93.94 195 ASN A N 1
ATOM 1521 C CA . ASN A 1 195 ? -9.742 -14.665 -17.552 1.00 93.94 195 ASN A CA 1
ATOM 1522 C C . ASN A 1 195 ? -10.694 -14.253 -16.433 1.00 93.94 195 ASN A C 1
ATOM 1524 O O . ASN A 1 195 ? -11.472 -15.062 -15.928 1.00 93.94 195 ASN A O 1
ATOM 1528 N N . GLY A 1 196 ? -10.665 -12.975 -16.071 1.00 93.56 196 GLY A N 1
ATOM 1529 C CA . GLY A 1 196 ? -11.512 -12.467 -15.001 1.00 93.56 196 GLY A CA 1
ATOM 1530 C C . GLY A 1 196 ? -11.060 -11.125 -14.457 1.00 93.56 196 GLY A C 1
ATOM 1531 O O . GLY A 1 196 ? -10.102 -10.519 -14.935 1.00 93.56 196 GLY A O 1
ATOM 1532 N N . GLU A 1 197 ? -11.778 -10.667 -13.441 1.00 93.62 197 GLU A N 1
ATOM 1533 C CA . GLU A 1 197 ? -11.455 -9.457 -12.698 1.00 93.62 197 GLU A CA 1
ATOM 1534 C C . GLU A 1 197 ? -10.822 -9.827 -11.357 1.00 93.62 197 GLU A C 1
ATOM 1536 O O . GLU A 1 197 ? -11.346 -10.654 -10.607 1.00 93.62 197 GLU A O 1
ATOM 1541 N N . TYR A 1 198 ? -9.683 -9.210 -11.055 1.00 91.75 198 TYR A N 1
ATOM 1542 C CA . TYR A 1 198 ? -8.883 -9.499 -9.873 1.00 91.75 198 TYR A CA 1
ATOM 1543 C C . TYR A 1 198 ? -8.522 -8.205 -9.151 1.00 91.75 198 TYR A C 1
ATOM 1545 O O . TYR A 1 198 ? -8.215 -7.185 -9.765 1.00 91.75 198 TYR A O 1
ATOM 1553 N N . LYS A 1 199 ? -8.523 -8.247 -7.820 1.00 91.06 199 LYS A N 1
ATOM 1554 C CA . LYS A 1 199 ? -8.038 -7.146 -6.987 1.00 91.06 199 LYS A CA 1
ATOM 1555 C C . LYS A 1 199 ? -6.535 -7.286 -6.774 1.00 91.06 199 LYS A C 1
ATOM 1557 O O . LYS A 1 199 ? -6.069 -8.342 -6.348 1.00 91.06 199 LYS A O 1
ATOM 1562 N N . ILE A 1 200 ? -5.790 -6.206 -6.985 1.00 90.25 200 ILE A N 1
ATOM 1563 C CA . ILE A 1 200 ? -4.351 -6.169 -6.713 1.00 90.25 200 ILE A CA 1
ATOM 1564 C C . ILE A 1 200 ? -4.133 -6.214 -5.198 1.00 90.25 200 ILE A C 1
ATOM 1566 O O . ILE A 1 200 ? -4.527 -5.297 -4.478 1.00 90.25 200 ILE A O 1
ATOM 1570 N N . VAL A 1 201 ? -3.490 -7.267 -4.698 1.00 87.75 201 VAL A N 1
ATOM 1571 C CA . VAL A 1 201 ? -3.146 -7.409 -3.267 1.00 87.75 201 VAL A CA 1
ATOM 1572 C C . VAL A 1 201 ? -1.675 -7.122 -2.980 1.00 87.75 201 VAL A C 1
ATOM 1574 O O . VAL A 1 201 ? -1.330 -6.685 -1.882 1.00 87.75 201 VAL A O 1
ATOM 1577 N N . LYS A 1 202 ? -0.814 -7.344 -3.972 1.00 87.62 202 LYS A N 1
ATOM 1578 C CA . LYS A 1 202 ? 0.622 -7.070 -3.956 1.00 87.62 202 LYS A CA 1
ATOM 1579 C C . LYS A 1 202 ? 0.991 -6.460 -5.301 1.00 87.62 202 LYS A C 1
ATOM 1581 O O . LYS A 1 202 ? 0.369 -6.790 -6.303 1.00 87.62 202 LYS A O 1
ATOM 1586 N N . LEU A 1 203 ? 1.959 -5.553 -5.285 1.00 88.81 203 LEU A N 1
ATOM 1587 C CA . LEU A 1 203 ? 2.469 -4.899 -6.480 1.00 88.81 203 LEU A CA 1
ATOM 1588 C C . LEU A 1 203 ? 3.958 -4.628 -6.289 1.00 88.81 203 LEU A C 1
ATOM 1590 O O . LEU A 1 203 ? 4.359 -4.015 -5.296 1.00 88.81 203 LEU A O 1
ATOM 1594 N N . ALA A 1 204 ? 4.770 -5.088 -7.231 1.00 88.06 204 ALA A N 1
ATOM 1595 C CA . ALA A 1 204 ? 6.201 -4.860 -7.268 1.00 88.06 204 ALA A CA 1
ATOM 1596 C C . ALA A 1 204 ? 6.599 -4.280 -8.626 1.00 88.06 204 ALA A C 1
ATOM 1598 O O . ALA A 1 204 ? 6.446 -4.920 -9.664 1.00 88.06 204 ALA A O 1
ATOM 1599 N N . HIS A 1 205 ? 7.159 -3.071 -8.615 1.00 86.94 205 HIS A N 1
ATOM 1600 C CA . HIS A 1 205 ? 7.765 -2.471 -9.798 1.00 86.94 205 HIS A CA 1
ATOM 1601 C C . HIS A 1 205 ? 9.266 -2.748 -9.823 1.00 86.94 205 HIS A C 1
ATOM 1603 O O . HIS A 1 205 ? 9.961 -2.576 -8.822 1.00 86.94 205 HIS A O 1
ATOM 1609 N N . S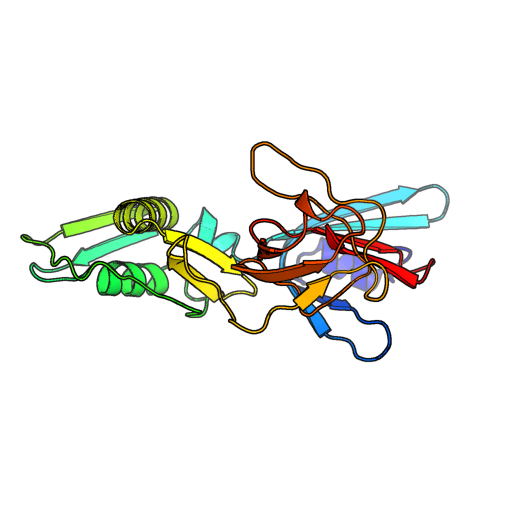ER A 1 206 ? 9.770 -3.141 -10.986 1.00 86.12 206 SER A N 1
ATOM 1610 C CA . SER A 1 206 ? 11.195 -3.293 -11.263 1.00 86.12 206 SER A CA 1
ATOM 1611 C C . SER A 1 206 ? 11.511 -2.626 -12.592 1.00 86.12 206 SER A C 1
ATOM 1613 O O . SER A 1 206 ? 10.670 -2.586 -13.484 1.00 86.12 206 SER A O 1
ATOM 1615 N N . GLY A 1 207 ? 12.707 -2.076 -12.740 1.00 82.44 207 GLY A N 1
ATOM 1616 C CA . GLY A 1 207 ? 13.118 -1.478 -14.000 1.00 82.44 207 GLY A CA 1
ATOM 1617 C C . GLY A 1 207 ? 14.572 -1.054 -13.994 1.00 82.44 207 GLY A C 1
ATOM 1618 O O . GLY A 1 207 ? 15.172 -0.847 -12.937 1.00 82.44 207 GLY A O 1
ATOM 1619 N N . ASP A 1 208 ? 15.116 -0.912 -15.196 1.00 76.94 208 ASP A N 1
ATOM 1620 C CA . ASP A 1 208 ? 16.454 -0.383 -15.424 1.00 76.94 208 ASP A CA 1
ATOM 1621 C C . ASP A 1 208 ? 16.379 0.909 -16.246 1.00 76.94 208 ASP A C 1
ATOM 1623 O O . ASP A 1 208 ? 15.723 0.976 -17.288 1.00 76.94 208 ASP A O 1
ATOM 1627 N N . GLY A 1 209 ? 17.077 1.941 -15.771 1.00 63.00 209 GLY A N 1
ATOM 1628 C CA . GLY A 1 209 ? 17.173 3.231 -16.447 1.00 63.00 209 GLY A CA 1
ATOM 1629 C C . GLY A 1 209 ? 18.010 3.188 -17.727 1.00 63.00 209 GLY A C 1
ATOM 1630 O O . GLY A 1 209 ? 17.853 4.073 -18.562 1.00 63.00 209 GLY A O 1
ATOM 1631 N N . ILE A 1 210 ? 18.876 2.182 -17.901 1.00 60.09 210 ILE A N 1
ATOM 1632 C CA . ILE A 1 210 ? 19.732 2.049 -19.092 1.00 60.09 210 ILE A CA 1
ATOM 1633 C C . ILE A 1 210 ? 18.998 1.300 -20.212 1.00 60.09 210 ILE A C 1
ATOM 1635 O O . ILE A 1 210 ? 19.066 1.704 -21.370 1.00 60.09 210 ILE A O 1
ATOM 1639 N N . GLY A 1 211 ? 18.268 0.233 -19.872 1.00 57.31 211 GLY A N 1
ATOM 1640 C CA . GLY A 1 211 ? 17.489 -0.554 -20.834 1.00 57.31 211 GLY A CA 1
ATOM 1641 C C . GLY A 1 211 ? 16.130 0.047 -21.210 1.00 57.31 211 GLY A C 1
ATOM 1642 O O . GLY A 1 211 ? 15.539 -0.380 -22.197 1.00 57.31 211 GLY A O 1
ATOM 1643 N N . GLY A 1 212 ? 15.611 1.006 -20.432 1.00 60.47 212 GLY A N 1
ATOM 1644 C CA . GLY A 1 212 ? 14.311 1.648 -20.683 1.00 60.47 212 GLY A CA 1
ATOM 1645 C C . GLY A 1 212 ? 13.098 0.728 -20.488 1.00 60.47 212 GLY A C 1
ATOM 1646 O O . GLY A 1 212 ? 11.980 1.098 -20.841 1.00 60.47 212 GLY A O 1
ATOM 1647 N N . ILE A 1 213 ? 13.301 -0.468 -19.927 1.00 65.69 213 ILE A N 1
ATOM 1648 C CA . ILE A 1 213 ? 12.246 -1.450 -19.674 1.00 65.69 213 ILE A CA 1
ATOM 1649 C C . ILE A 1 213 ? 11.944 -1.455 -18.177 1.00 65.69 213 ILE A C 1
ATOM 1651 O O . ILE A 1 213 ? 12.812 -1.738 -17.348 1.00 65.69 213 ILE A O 1
ATOM 1655 N N . GLY A 1 214 ? 10.693 -1.144 -17.846 1.00 73.88 214 GLY A N 1
ATOM 1656 C CA . GLY A 1 214 ? 10.110 -1.372 -16.533 1.00 73.88 214 GLY A CA 1
ATOM 1657 C C . GLY A 1 214 ? 9.055 -2.471 -16.607 1.00 73.88 214 GLY A C 1
ATOM 1658 O O . GLY A 1 214 ? 8.353 -2.602 -17.610 1.00 73.88 214 GLY A O 1
ATOM 1659 N N . THR A 1 215 ? 8.933 -3.240 -15.535 1.00 80.88 215 THR A N 1
ATOM 1660 C CA . THR A 1 215 ? 7.929 -4.287 -15.357 1.00 80.88 215 THR A CA 1
ATOM 1661 C C . THR A 1 215 ? 7.202 -4.107 -14.031 1.00 80.88 215 THR A C 1
ATOM 1663 O O . THR A 1 215 ? 7.778 -3.615 -13.057 1.00 80.88 215 THR A O 1
ATOM 1666 N N . ALA A 1 216 ? 5.952 -4.545 -13.975 1.00 75.31 216 ALA A N 1
ATOM 1667 C CA . ALA A 1 216 ? 5.174 -4.683 -12.753 1.00 75.31 216 ALA A CA 1
ATOM 1668 C C . ALA A 1 216 ? 4.772 -6.152 -12.561 1.00 75.31 216 ALA A C 1
ATOM 1670 O O . ALA A 1 216 ? 4.447 -6.822 -13.543 1.00 75.31 216 ALA A O 1
ATOM 1671 N N . ARG A 1 217 ? 4.812 -6.636 -11.320 1.00 83.38 217 ARG A N 1
ATOM 1672 C CA . ARG A 1 217 ? 4.394 -7.980 -10.905 1.00 83.38 217 ARG A CA 1
ATOM 1673 C C . ARG A 1 217 ? 3.425 -7.892 -9.736 1.00 83.38 217 ARG A C 1
ATOM 1675 O O . ARG A 1 217 ? 3.676 -7.037 -8.854 1.00 83.38 217 ARG A O 1
#

Radius of gyration: 20.79 Å; Cα contacts (8 Å, |Δi|>4): 404; chains: 1; bou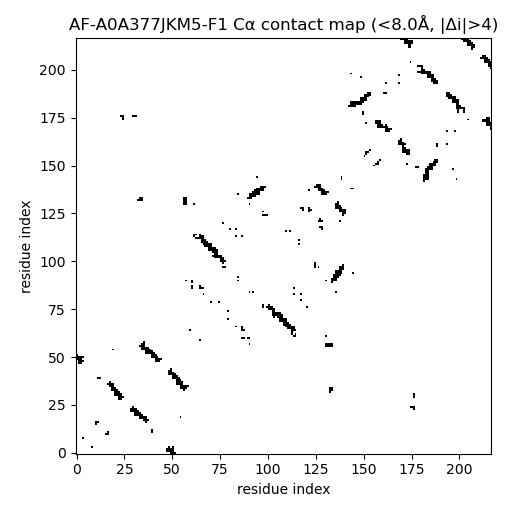nding box: 57×37×54 Å

Nearest PDB structures (foldseek):
  7yfz-assembly1_v  TM=9.119E-01  e=7.072E-14  uncultured cyanophage
  9b45-assembly1_f  TM=7.741E-01  e=1.461E-09  Pseudomonas virus Pa193
  7aef-assembly1_q  TM=7.693E-01  e=5.223E-08  Algoriphagus machipongonensis
  6j0m-assembly1_C  TM=7.160E-01  e=6.893E-06  Photorhabdus asymbiotica
  3d37-assembly1_A  TM=7.425E-01  e=9.389E-05  Neisseria meningitidis MC58

InterPro domains:
  IPR054496 Baseplate hub gp41 [PF22759] (5-204)

Sequence (217 aa):
MWNLNRDHINQLLSQDYKKVALSVGYGELRQIYAGDITKTRIQREGLDFVLTLECSDGHQAYTQSRAKTTLKAGATDKQIVEELQKTMPKVQSGAIDIPNQRKLPRGRVLNGNSRDILTKIARNNKADWSIQDGSLIFLPKDKVLSDDAVLISQDTGMINAPEQTDEGLELTCLLNPALQIGGLVKVESIIEYFNGEYKIVKLAHSGDGIGGIGTAR

Foldseek 3Di:
DKDDDPVVVVCVVVPVAFKDWDWDDPPDTDTLAIFTFPDWDWDDDPPIIDIDTDTDHCPCLQPPQWAFDKAAFFDFLVVLVVSSVVSRVQAAAAAADQPDRDTHRGMDTGTGRSNVVLVVSLVVRCWDWDGGRRYIHIGHPPAASDPPAAEDEVVQFWDDDWDADPVGIDTKGWDDSVDDQRHKYAYDYPPCVNGDIDGHHDKDWDDDPVVSTIMID